Protein AF-A0A9X9F8B3-F1 (afdb_monomer)

Organism: Bacillus cereus (NCBI:txid1396)

Structure (mmCIF, N/CA/C/O backbone):
data_AF-A0A9X9F8B3-F1
#
_entry.id   AF-A0A9X9F8B3-F1
#
loop_
_atom_site.group_PDB
_atom_site.id
_atom_site.type_symbol
_atom_site.label_atom_id
_atom_site.label_alt_id
_atom_site.label_comp_id
_atom_site.label_asym_id
_atom_site.label_entity_id
_atom_site.label_seq_id
_atom_site.pdbx_PDB_ins_code
_atom_site.Cartn_x
_atom_site.Cartn_y
_atom_site.Cartn_z
_atom_site.occupancy
_atom_site.B_iso_or_equiv
_atom_site.auth_seq_id
_atom_site.auth_comp_id
_atom_site.auth_asym_id
_atom_site.auth_atom_id
_atom_site.pdbx_PDB_model_num
ATOM 1 N N . MET A 1 1 ? -15.032 11.401 26.181 1.00 71.31 1 MET A N 1
ATOM 2 C CA . MET A 1 1 ? -13.925 10.505 25.785 1.00 71.31 1 MET A CA 1
ATOM 3 C C . MET A 1 1 ? -12.993 11.246 24.838 1.00 71.31 1 MET A C 1
ATOM 5 O O . MET A 1 1 ? -13.482 11.834 23.881 1.00 71.31 1 MET A O 1
ATOM 9 N N . ASN A 1 2 ? -11.683 11.250 25.102 1.00 87.31 2 ASN A N 1
ATOM 10 C CA . ASN A 1 2 ? -10.691 11.854 24.208 1.00 87.31 2 ASN A CA 1
ATOM 11 C C . ASN A 1 2 ? -10.163 10.792 23.227 1.00 87.31 2 ASN A C 1
ATOM 13 O O . ASN A 1 2 ? -9.296 9.991 23.576 1.00 87.31 2 ASN A O 1
ATOM 17 N N . SER A 1 3 ? -10.689 10.784 22.001 1.00 91.00 3 SER A N 1
ATOM 18 C CA . SER A 1 3 ? -10.359 9.788 20.971 1.00 91.00 3 SER A CA 1
ATOM 19 C C . SER A 1 3 ? -8.891 9.833 20.529 1.00 91.00 3 SER A C 1
ATOM 21 O O . SER A 1 3 ? -8.311 8.803 20.188 1.00 91.00 3 SER A O 1
ATOM 23 N N . THR A 1 4 ? -8.234 10.994 20.618 1.00 91.44 4 THR A N 1
ATOM 24 C CA . THR A 1 4 ? -6.799 11.111 20.310 1.00 91.44 4 THR A CA 1
ATOM 25 C C . THR A 1 4 ? -5.911 10.486 21.386 1.00 91.44 4 THR A C 1
ATOM 27 O O . THR A 1 4 ? -4.893 9.873 21.057 1.00 91.44 4 THR A O 1
ATOM 30 N N . ALA A 1 5 ? -6.307 10.599 22.659 1.00 93.56 5 ALA A N 1
ATOM 31 C CA . ALA A 1 5 ? -5.622 9.943 23.768 1.00 93.56 5 ALA A CA 1
ATOM 32 C C . ALA A 1 5 ? -5.765 8.417 23.671 1.00 93.56 5 ALA A C 1
ATOM 34 O O . ALA A 1 5 ? -4.761 7.714 23.782 1.00 93.56 5 ALA A O 1
ATOM 35 N N . LEU A 1 6 ? -6.973 7.932 23.349 1.00 94.12 6 LEU A N 1
ATOM 36 C CA . LEU A 1 6 ? -7.243 6.512 23.110 1.00 94.12 6 LEU A CA 1
ATOM 37 C C . LEU A 1 6 ? -6.363 5.948 21.984 1.00 94.12 6 LEU A C 1
ATOM 39 O O . LEU A 1 6 ? -5.692 4.938 22.182 1.00 94.12 6 LEU A O 1
ATOM 43 N N . TRP A 1 7 ? -6.284 6.631 20.832 1.00 95.19 7 TRP A N 1
ATOM 44 C CA . TRP A 1 7 ? -5.382 6.229 19.741 1.00 95.19 7 TRP A CA 1
ATOM 45 C C . TRP A 1 7 ? -3.929 6.134 20.212 1.00 95.19 7 TRP A C 1
ATOM 47 O O . TRP A 1 7 ? -3.253 5.142 19.956 1.00 95.19 7 TRP A O 1
ATOM 57 N N . LYS A 1 8 ? -3.434 7.155 20.923 1.00 95.12 8 LYS A N 1
ATOM 58 C CA . LYS A 1 8 ? -2.045 7.193 21.403 1.00 95.12 8 LYS A CA 1
ATOM 59 C C . LYS A 1 8 ? -1.743 6.040 22.360 1.00 95.12 8 LYS A C 1
ATOM 61 O O . LYS A 1 8 ? -0.645 5.488 22.332 1.00 95.12 8 LYS A O 1
ATOM 66 N N . GLU A 1 9 ? -2.686 5.684 23.222 1.00 95.75 9 GLU A N 1
ATOM 67 C CA . GLU A 1 9 ? -2.569 4.524 24.099 1.00 95.75 9 GLU A CA 1
ATOM 68 C C . GLU A 1 9 ? -2.515 3.218 23.297 1.00 95.75 9 GLU A C 1
ATOM 70 O O . GLU A 1 9 ? -1.517 2.500 23.389 1.00 95.75 9 GLU A O 1
ATOM 75 N N . ARG A 1 10 ? -3.514 2.959 22.442 1.00 94.56 10 ARG A N 1
ATOM 76 C CA . ARG A 1 10 ? -3.589 1.761 21.586 1.00 94.56 10 ARG A CA 1
ATOM 77 C C . ARG A 1 10 ? -2.344 1.596 20.718 1.00 94.56 10 ARG A C 1
ATOM 79 O O . ARG A 1 10 ? -1.760 0.517 20.676 1.00 94.56 10 ARG A O 1
ATOM 86 N N . PHE A 1 11 ? -1.885 2.682 20.107 1.00 95.81 11 PHE A N 1
ATOM 87 C CA . PHE A 1 11 ? -0.689 2.696 19.277 1.00 95.81 11 PHE A CA 1
ATOM 88 C C . PHE A 1 11 ? 0.577 2.327 20.062 1.00 95.81 11 PHE A C 1
ATOM 90 O O . PHE A 1 11 ? 1.391 1.542 19.581 1.00 95.81 11 PHE A O 1
ATOM 97 N N . ARG A 1 12 ? 0.740 2.821 21.299 1.00 96.25 12 ARG A N 1
ATOM 98 C CA . ARG A 1 12 ? 1.874 2.433 22.160 1.00 96.25 12 ARG A CA 1
ATOM 99 C C . ARG A 1 12 ? 1.849 0.948 22.512 1.00 96.25 12 ARG A C 1
ATOM 101 O O . ARG A 1 12 ? 2.902 0.316 22.494 1.00 96.25 12 ARG A O 1
ATOM 108 N N . HIS A 1 13 ? 0.674 0.398 22.814 1.00 95.00 13 HIS A N 1
ATOM 109 C CA . HIS A 1 13 ? 0.529 -1.038 23.060 1.00 95.00 13 HIS A CA 1
ATOM 110 C C . HIS A 1 13 ? 0.881 -1.856 21.819 1.00 95.00 13 HIS A C 1
ATOM 112 O O . HIS A 1 13 ? 1.703 -2.763 21.912 1.00 95.00 13 HIS A O 1
ATOM 118 N N . PHE A 1 14 ? 0.353 -1.469 20.657 1.00 94.75 14 PHE A N 1
ATOM 119 C CA . PHE A 1 14 ? 0.667 -2.110 19.385 1.00 94.75 14 PHE A CA 1
ATOM 120 C C . PHE A 1 14 ? 2.174 -2.098 19.089 1.00 94.75 14 PHE A C 1
ATOM 122 O O . PHE A 1 14 ? 2.758 -3.141 18.812 1.00 94.75 14 PHE A O 1
ATOM 129 N N . LEU A 1 15 ? 2.843 -0.948 19.228 1.00 94.62 15 LEU A N 1
ATOM 130 C CA . LEU A 1 15 ? 4.292 -0.857 19.031 1.00 94.62 15 LEU A CA 1
ATOM 131 C C . LEU A 1 15 ? 5.080 -1.718 20.023 1.00 94.62 15 LEU A C 1
ATOM 133 O O . LEU A 1 15 ? 6.107 -2.287 19.654 1.00 94.62 15 LEU A O 1
ATOM 137 N N . LYS A 1 16 ? 4.624 -1.819 21.278 1.00 95.44 16 LYS A N 1
ATOM 138 C CA . LYS A 1 16 ? 5.247 -2.696 22.276 1.00 95.44 16 LYS A CA 1
ATOM 139 C C . LYS A 1 16 ? 5.123 -4.161 21.861 1.00 95.44 16 LYS A C 1
ATOM 141 O O . LYS A 1 16 ? 6.122 -4.869 21.929 1.00 95.44 16 LYS A O 1
ATOM 146 N N . GLU A 1 17 ? 3.949 -4.598 21.412 1.00 92.81 17 GLU A N 1
ATOM 147 C CA . GLU A 1 17 ? 3.735 -5.961 20.912 1.00 92.81 17 GLU A CA 1
ATOM 148 C C . GLU A 1 17 ? 4.602 -6.248 19.688 1.00 92.81 17 GLU A C 1
ATOM 150 O O . GLU A 1 17 ? 5.398 -7.182 19.729 1.00 92.81 17 GLU A O 1
ATOM 155 N N . VAL A 1 18 ? 4.544 -5.406 18.650 1.00 92.62 18 VAL A N 1
ATOM 156 C CA . VAL A 1 18 ? 5.382 -5.558 17.450 1.00 92.62 18 VAL A CA 1
ATOM 157 C C . VAL A 1 18 ? 6.856 -5.621 17.829 1.00 92.62 18 VAL A C 1
ATOM 159 O O . VAL A 1 18 ? 7.561 -6.512 17.377 1.00 92.62 18 VAL A O 1
ATOM 162 N N . ARG A 1 19 ? 7.341 -4.738 18.708 1.00 92.81 19 ARG A N 1
ATOM 163 C CA . ARG A 1 19 ? 8.740 -4.766 19.154 1.00 92.81 19 ARG A CA 1
ATOM 164 C C . ARG A 1 19 ? 9.095 -6.063 19.878 1.00 92.81 19 ARG A C 1
ATOM 166 O O . ARG A 1 19 ? 10.195 -6.568 19.677 1.00 92.81 19 ARG A O 1
ATOM 173 N N . THR A 1 20 ? 8.221 -6.561 20.747 1.00 91.62 20 THR A N 1
ATOM 174 C CA . THR A 1 20 ? 8.441 -7.819 21.469 1.00 91.62 20 THR A CA 1
ATOM 175 C C . THR A 1 20 ? 8.499 -8.989 20.493 1.00 91.62 20 THR A C 1
ATOM 177 O O . THR A 1 20 ? 9.483 -9.718 20.501 1.00 91.62 20 THR A O 1
ATOM 180 N N . TYR A 1 21 ? 7.513 -9.117 19.604 1.00 90.25 21 TYR A N 1
ATOM 181 C CA . TYR A 1 21 ? 7.439 -10.220 18.646 1.00 90.25 21 TYR A CA 1
ATOM 182 C C . TYR A 1 21 ? 8.539 -10.164 17.580 1.00 90.25 21 TYR A C 1
ATOM 184 O O . TYR A 1 21 ? 9.150 -11.185 17.272 1.00 90.25 21 TYR A O 1
ATOM 192 N N . SER A 1 22 ? 8.895 -8.972 17.094 1.00 88.25 22 SER A N 1
ATOM 193 C CA . SER A 1 22 ? 10.000 -8.797 16.147 1.00 88.25 22 SER A CA 1
ATOM 194 C C . SER A 1 22 ? 11.349 -9.254 16.703 1.00 88.25 22 SER A C 1
ATOM 196 O O . SER A 1 22 ? 12.209 -9.630 15.919 1.00 88.25 22 SER A O 1
ATOM 198 N N . LYS A 1 23 ? 11.572 -9.260 18.026 1.00 88.00 23 LYS A N 1
ATOM 199 C CA . LYS A 1 23 ? 12.822 -9.798 18.598 1.00 88.00 23 LYS A CA 1
ATOM 200 C C . LYS A 1 23 ? 12.962 -11.307 18.400 1.00 88.00 23 LYS A C 1
ATOM 202 O O . LYS A 1 23 ? 14.085 -11.768 18.236 1.00 88.00 23 LYS A O 1
ATOM 207 N N . TYR A 1 24 ? 11.853 -12.045 18.415 1.00 86.25 24 TYR A N 1
ATOM 208 C CA . TYR A 1 24 ? 11.859 -13.486 18.157 1.00 86.25 24 TYR A CA 1
ATOM 209 C C . TYR A 1 24 ? 12.117 -13.762 16.671 1.00 86.25 24 TYR A C 1
ATOM 211 O O . TYR A 1 24 ? 12.988 -14.554 16.330 1.00 86.25 24 TYR A O 1
ATOM 219 N N . VAL A 1 25 ? 11.459 -12.997 15.789 1.00 86.12 25 VAL A N 1
ATOM 220 C CA . VAL A 1 25 ? 11.647 -13.077 14.328 1.00 86.12 25 VAL A CA 1
ATOM 221 C C . VAL A 1 25 ? 13.054 -12.660 13.889 1.00 86.12 25 VAL A C 1
ATOM 223 O O . VAL A 1 25 ? 13.629 -13.255 12.990 1.00 86.12 25 VAL A O 1
ATOM 226 N N . PHE A 1 26 ? 13.633 -11.623 14.492 1.00 86.12 26 PHE A N 1
ATOM 227 C CA . PHE A 1 26 ? 14.987 -11.154 14.188 1.00 86.12 26 PHE A CA 1
ATOM 228 C C . PHE A 1 26 ? 15.974 -11.622 15.261 1.00 86.12 26 PHE A C 1
ATOM 230 O O . PHE A 1 26 ? 16.658 -10.806 15.888 1.00 86.12 26 PHE A O 1
ATOM 237 N N . ASN A 1 27 ? 16.050 -12.937 15.472 1.00 86.06 27 ASN A N 1
ATOM 238 C CA . ASN A 1 27 ? 17.102 -13.544 16.287 1.00 86.06 27 ASN A CA 1
ATOM 239 C C . ASN A 1 27 ? 18.485 -13.418 15.604 1.00 86.06 27 ASN A C 1
ATOM 241 O O . ASN A 1 27 ? 18.587 -13.031 14.436 1.00 86.06 27 ASN A O 1
ATOM 245 N N . ASP A 1 28 ? 19.570 -13.695 16.334 1.00 82.56 28 ASP A N 1
ATOM 246 C CA . ASP A 1 28 ? 20.928 -13.460 15.821 1.00 82.56 28 ASP A CA 1
ATOM 247 C C . ASP A 1 28 ? 21.266 -14.312 14.590 1.00 82.56 28 ASP A C 1
ATOM 249 O O . ASP A 1 28 ? 21.897 -13.808 13.664 1.00 82.56 28 ASP A O 1
ATOM 253 N N . HIS A 1 29 ? 20.770 -15.548 14.501 1.00 85.25 29 HIS A N 1
ATOM 254 C CA . HIS A 1 29 ? 20.998 -16.417 13.342 1.00 85.25 29 HIS A CA 1
ATOM 255 C C . HIS A 1 29 ? 20.270 -15.926 12.082 1.00 85.25 29 HIS A C 1
ATOM 257 O O . HIS A 1 29 ? 20.851 -15.898 10.995 1.00 85.25 29 HIS A O 1
ATOM 263 N N . LEU A 1 30 ? 19.020 -15.475 12.214 1.00 88.94 30 LEU A N 1
ATOM 264 C CA . LEU A 1 30 ? 18.213 -14.998 11.087 1.00 88.94 30 LEU A CA 1
ATOM 265 C C . LEU A 1 30 ? 18.762 -13.717 10.469 1.00 88.94 30 LEU A C 1
ATOM 267 O O . LEU A 1 30 ? 18.699 -13.554 9.251 1.00 88.94 30 LEU A O 1
ATOM 271 N N . LYS A 1 31 ? 19.360 -12.830 11.273 1.00 89.44 31 LYS A N 1
ATOM 272 C CA . LYS A 1 31 ? 20.034 -11.629 10.753 1.00 89.44 31 LYS A CA 1
ATOM 273 C C . LYS A 1 31 ? 21.135 -12.000 9.760 1.00 89.44 31 LYS A C 1
ATOM 275 O O . LYS A 1 31 ? 21.190 -11.418 8.680 1.00 89.44 31 LYS A O 1
ATOM 280 N N . PHE A 1 32 ? 21.971 -12.987 10.093 1.00 91.00 32 PHE A N 1
ATOM 281 C CA . PHE A 1 32 ? 23.017 -13.462 9.184 1.00 91.00 32 PHE A CA 1
ATOM 282 C C . PHE A 1 32 ? 22.425 -14.091 7.922 1.00 91.00 32 PHE A C 1
ATOM 284 O O . PHE A 1 32 ? 22.882 -13.782 6.822 1.00 91.00 32 PHE A O 1
ATOM 291 N N . ILE A 1 33 ? 21.368 -14.898 8.057 1.00 92.19 33 ILE A N 1
ATOM 292 C CA . ILE A 1 33 ? 20.667 -15.493 6.910 1.00 92.19 33 ILE A CA 1
ATOM 293 C C . ILE A 1 33 ? 20.159 -14.400 5.957 1.00 92.19 33 ILE A C 1
ATOM 295 O O . ILE A 1 33 ? 20.383 -14.499 4.752 1.00 92.19 33 ILE A O 1
ATOM 299 N N . PHE A 1 34 ? 19.547 -13.325 6.467 1.00 91.75 34 PHE A N 1
ATOM 300 C CA . PHE A 1 34 ? 19.088 -12.217 5.623 1.00 91.75 34 PHE A CA 1
ATOM 301 C C . PHE A 1 34 ? 20.223 -11.527 4.869 1.00 91.75 34 PHE A C 1
ATOM 303 O O . PHE A 1 34 ? 20.044 -11.209 3.697 1.00 91.75 34 PHE A O 1
ATOM 310 N N . VAL A 1 35 ? 21.389 -11.327 5.490 1.00 94.44 35 VAL A N 1
ATOM 311 C CA . VAL A 1 35 ? 22.549 -10.731 4.804 1.00 94.44 35 VAL A CA 1
ATOM 312 C C . VAL A 1 35 ? 22.982 -11.596 3.620 1.00 94.44 35 VAL A C 1
ATOM 314 O O . VAL A 1 35 ? 23.179 -11.069 2.525 1.00 94.44 35 VAL A O 1
ATOM 317 N N . PHE A 1 36 ? 23.063 -12.918 3.798 1.00 95.56 36 PHE A N 1
ATOM 318 C CA . PHE A 1 36 ? 23.410 -13.828 2.704 1.00 95.56 36 PHE A CA 1
ATOM 319 C C . PHE A 1 36 ? 22.333 -13.876 1.618 1.00 95.56 36 PHE A C 1
ATOM 321 O O . PHE A 1 36 ? 22.675 -13.800 0.441 1.00 95.56 36 PHE A O 1
ATOM 328 N N . ILE A 1 37 ? 21.047 -13.948 1.981 1.00 95.19 37 ILE A N 1
ATOM 329 C CA . ILE A 1 37 ? 19.941 -13.968 1.010 1.00 95.19 37 ILE A CA 1
ATOM 330 C C . ILE A 1 37 ? 19.899 -12.668 0.207 1.00 95.19 37 ILE A C 1
ATOM 332 O O . ILE A 1 37 ? 19.775 -12.713 -1.013 1.00 95.19 37 ILE A O 1
ATOM 336 N N . ILE A 1 38 ? 20.019 -11.512 0.864 1.00 95.19 38 ILE A N 1
ATOM 337 C CA . ILE A 1 38 ? 20.010 -10.212 0.186 1.00 95.19 38 ILE A CA 1
ATOM 338 C C . ILE A 1 38 ? 21.255 -10.070 -0.690 1.00 95.19 38 ILE A C 1
ATOM 340 O O . ILE A 1 38 ? 21.131 -9.658 -1.838 1.00 95.19 38 ILE A O 1
ATOM 344 N N . GLY A 1 39 ? 22.437 -10.439 -0.190 1.00 96.88 39 GLY A N 1
ATOM 345 C CA . GLY A 1 39 ? 23.688 -10.349 -0.944 1.00 96.88 39 GLY A CA 1
ATOM 346 C C . GLY A 1 39 ? 23.706 -11.263 -2.170 1.00 96.88 39 GLY A C 1
ATOM 347 O O . GLY A 1 39 ? 23.910 -10.794 -3.289 1.00 96.88 39 GLY A O 1
ATOM 348 N N . ALA A 1 40 ? 23.433 -12.556 -1.980 1.00 97.06 40 ALA A N 1
ATOM 349 C CA . ALA A 1 40 ? 23.354 -13.521 -3.074 1.00 97.06 40 ALA A CA 1
ATOM 350 C C . ALA A 1 40 ? 22.209 -13.176 -4.036 1.00 97.06 40 ALA A C 1
ATOM 352 O O . ALA A 1 40 ? 22.401 -13.188 -5.249 1.00 97.06 40 ALA A O 1
ATOM 353 N N . GLY A 1 41 ? 21.041 -12.807 -3.505 1.00 96.88 41 GLY A N 1
ATOM 354 C CA . GLY A 1 41 ? 19.890 -12.376 -4.290 1.00 96.88 41 GLY A CA 1
ATOM 355 C C . GLY A 1 41 ? 20.205 -11.159 -5.153 1.00 96.88 41 GLY A C 1
ATOM 356 O O . GLY A 1 41 ? 19.914 -11.182 -6.342 1.00 96.88 41 GLY A O 1
ATOM 357 N N . ALA A 1 42 ? 20.864 -10.137 -4.602 1.00 96.06 42 ALA A N 1
ATOM 358 C CA . ALA A 1 42 ? 21.296 -8.963 -5.356 1.00 96.06 42 ALA A CA 1
ATOM 359 C C . ALA A 1 42 ? 22.318 -9.321 -6.446 1.00 96.06 42 ALA A C 1
ATOM 361 O O . ALA A 1 42 ? 22.182 -8.851 -7.575 1.00 96.06 42 ALA A O 1
ATOM 362 N N . TYR A 1 43 ? 23.294 -10.184 -6.140 1.00 97.19 43 TYR A N 1
ATOM 363 C CA . TYR A 1 43 ? 24.286 -10.649 -7.113 1.00 97.19 43 TYR A CA 1
ATOM 364 C C . TYR A 1 43 ? 23.630 -11.389 -8.288 1.00 97.19 43 TYR A C 1
ATOM 366 O O . TYR A 1 43 ? 23.825 -11.011 -9.443 1.00 97.19 43 TYR A O 1
ATOM 374 N N . TYR A 1 44 ? 22.800 -12.400 -8.012 1.00 97.19 44 TYR A N 1
ATOM 375 C CA . TYR A 1 44 ? 22.114 -13.161 -9.060 1.00 97.19 44 TYR A CA 1
ATOM 376 C C . TYR A 1 44 ? 21.069 -12.329 -9.804 1.00 97.19 44 TYR A C 1
ATOM 378 O O . TYR A 1 44 ? 20.917 -12.486 -11.014 1.00 97.19 44 TYR A O 1
ATOM 386 N N . TYR A 1 45 ? 20.386 -11.410 -9.119 1.00 96.56 45 TYR A N 1
ATOM 387 C CA . TYR A 1 45 ? 19.478 -10.464 -9.759 1.00 96.56 45 TYR A CA 1
ATOM 388 C C . TYR A 1 45 ? 20.226 -9.581 -10.759 1.00 96.56 45 TYR A C 1
ATOM 390 O O . TYR A 1 45 ? 19.788 -9.453 -11.897 1.00 96.56 45 TYR A O 1
ATOM 398 N N . GLN A 1 46 ? 21.391 -9.042 -10.390 1.00 95.56 46 GLN A N 1
ATOM 399 C CA . GLN A 1 46 ? 22.209 -8.245 -11.302 1.00 95.56 46 GLN A CA 1
ATOM 400 C C . GLN A 1 46 ? 22.692 -9.057 -12.513 1.00 95.56 46 GLN A C 1
ATOM 402 O O . GLN A 1 46 ? 22.645 -8.546 -13.629 1.00 95.56 46 GLN A O 1
ATOM 407 N N . GLN A 1 47 ? 23.116 -10.310 -12.317 1.00 96.19 47 GLN A N 1
ATOM 408 C CA . GLN A 1 47 ? 23.489 -11.209 -13.418 1.00 96.19 47 GLN A CA 1
ATOM 409 C C . GLN A 1 47 ? 22.305 -11.455 -14.364 1.00 96.19 47 GLN A C 1
ATOM 411 O O . GLN A 1 47 ? 22.448 -11.355 -15.578 1.00 96.19 47 GLN A O 1
ATOM 416 N N . TRP A 1 48 ? 21.112 -11.699 -13.818 1.00 96.12 48 TRP A N 1
ATOM 417 C CA . TRP A 1 48 ? 19.896 -11.875 -14.612 1.00 96.12 48 TRP A CA 1
ATOM 418 C C . TRP A 1 48 ? 19.502 -10.610 -15.386 1.00 96.12 48 TRP A C 1
ATOM 420 O O . TRP A 1 48 ? 19.108 -10.695 -16.545 1.00 96.12 48 TRP A O 1
ATOM 430 N N . LEU A 1 49 ? 19.669 -9.420 -14.803 1.00 94.88 49 LEU A N 1
ATOM 431 C CA . LEU A 1 49 ? 19.406 -8.162 -15.511 1.00 94.88 49 LEU A CA 1
ATOM 432 C C . LEU A 1 49 ? 20.302 -7.979 -16.747 1.00 94.88 49 LEU A C 1
ATOM 434 O O . LEU A 1 49 ? 19.879 -7.351 -17.717 1.00 94.88 49 LEU A O 1
ATOM 438 N N . GLN A 1 50 ? 21.518 -8.532 -16.736 1.00 92.19 50 GLN A N 1
ATOM 439 C CA . GLN A 1 50 ? 22.442 -8.475 -17.874 1.00 92.19 50 GLN A CA 1
ATOM 440 C C . GLN A 1 50 ? 22.058 -9.435 -19.007 1.00 92.19 50 GLN A C 1
ATOM 442 O O . GLN A 1 50 ? 22.460 -9.211 -20.146 1.00 92.19 50 GLN A O 1
ATOM 447 N N . THR A 1 51 ? 21.272 -10.476 -18.723 1.00 93.88 51 THR A N 1
ATOM 448 C CA . THR A 1 51 ? 20.800 -11.439 -19.730 1.00 93.88 51 THR A CA 1
ATOM 449 C C . THR A 1 51 ? 19.449 -11.053 -20.340 1.00 93.88 51 THR A C 1
ATOM 451 O O . THR A 1 51 ? 18.929 -11.781 -21.187 1.00 93.88 51 THR A O 1
ATOM 454 N N . LEU A 1 52 ? 18.876 -9.907 -19.946 1.00 92.81 52 LEU A N 1
ATOM 455 C CA . LEU A 1 52 ? 17.598 -9.430 -20.467 1.00 92.81 52 LEU A CA 1
ATOM 456 C C . LEU A 1 52 ? 17.691 -9.033 -21.940 1.00 92.81 52 LEU A C 1
ATOM 458 O O . LEU A 1 52 ? 18.542 -8.245 -22.354 1.00 92.81 52 LEU A O 1
ATOM 462 N N . THR A 1 53 ? 16.738 -9.526 -22.724 1.00 92.25 53 THR A N 1
ATOM 463 C CA . THR A 1 53 ? 16.509 -9.059 -24.089 1.00 92.25 53 THR A CA 1
ATOM 464 C C . THR A 1 53 ? 15.655 -7.793 -24.084 1.00 92.25 53 THR A C 1
ATOM 466 O O . THR A 1 53 ? 14.855 -7.547 -23.177 1.00 92.25 53 THR A O 1
ATOM 469 N N . THR A 1 54 ? 15.742 -7.006 -25.156 1.00 86.12 54 THR A N 1
ATOM 470 C CA . THR A 1 54 ? 14.896 -5.815 -25.352 1.00 86.12 54 THR A CA 1
ATOM 471 C C . THR A 1 54 ? 13.399 -6.135 -25.406 1.00 86.12 54 THR A C 1
ATOM 473 O O . THR A 1 54 ? 12.583 -5.258 -25.151 1.00 86.12 54 THR A O 1
ATOM 476 N N . SER A 1 55 ? 13.031 -7.385 -25.702 1.00 90.69 55 SER A N 1
ATOM 477 C CA . SER A 1 55 ? 11.648 -7.873 -25.739 1.00 90.69 55 SER A CA 1
ATOM 478 C C . SER A 1 55 ? 11.067 -8.243 -24.371 1.00 90.69 55 SER A C 1
ATOM 480 O O . SER A 1 55 ? 9.889 -8.593 -24.290 1.00 90.69 55 SER A O 1
ATOM 482 N N . PHE A 1 56 ? 11.861 -8.213 -23.294 1.00 94.50 56 PHE A N 1
ATOM 483 C CA . PHE A 1 56 ? 11.370 -8.602 -21.976 1.00 94.50 56 PHE A CA 1
ATOM 484 C C . PHE A 1 56 ? 10.263 -7.643 -21.483 1.00 94.50 56 PHE A C 1
ATOM 486 O O . PHE A 1 56 ? 10.466 -6.424 -21.486 1.00 94.50 56 PHE A O 1
ATOM 493 N N . PRO A 1 57 ? 9.107 -8.160 -21.016 1.00 95.12 57 PRO A N 1
ATOM 494 C CA . PRO A 1 57 ? 7.909 -7.364 -20.754 1.00 95.12 57 PRO A CA 1
ATOM 495 C C . PRO A 1 57 ? 7.952 -6.659 -19.385 1.00 95.12 57 PRO A C 1
ATOM 497 O O . PRO A 1 57 ? 7.131 -6.916 -18.501 1.00 95.12 57 PRO A O 1
ATOM 500 N N . THR A 1 58 ? 8.901 -5.739 -19.197 1.00 95.19 58 THR A N 1
ATOM 501 C CA . THR A 1 58 ? 9.112 -5.016 -17.929 1.00 95.19 58 THR A CA 1
ATOM 502 C C . THR A 1 58 ? 7.860 -4.300 -17.438 1.00 95.19 58 THR A C 1
ATOM 504 O O . THR A 1 58 ? 7.533 -4.403 -16.256 1.00 95.19 58 THR A O 1
ATOM 507 N N . ALA A 1 59 ? 7.132 -3.615 -18.325 1.00 95.50 59 ALA A N 1
ATOM 508 C CA . ALA A 1 59 ? 5.912 -2.905 -17.950 1.00 95.50 59 ALA A CA 1
ATOM 509 C C . ALA A 1 59 ? 4.846 -3.850 -17.382 1.00 95.50 59 ALA A C 1
ATOM 511 O O . ALA A 1 59 ? 4.191 -3.509 -16.401 1.00 95.50 59 ALA A O 1
ATOM 512 N N . LEU A 1 60 ? 4.715 -5.062 -17.932 1.00 97.12 60 LEU A N 1
ATOM 513 C CA . LEU A 1 60 ? 3.764 -6.065 -17.451 1.00 97.12 60 LEU A CA 1
ATOM 514 C C . LEU A 1 60 ? 4.190 -6.650 -16.099 1.00 97.12 60 LEU A C 1
ATOM 516 O O . LEU A 1 60 ? 3.365 -6.773 -15.196 1.00 97.12 60 LEU A O 1
ATOM 520 N N . VAL A 1 61 ? 5.480 -6.951 -15.924 1.00 97.31 61 VAL A N 1
ATOM 521 C CA . VAL A 1 61 ? 6.015 -7.424 -14.636 1.00 97.31 61 VAL A CA 1
ATOM 522 C C . VAL A 1 61 ? 5.798 -6.374 -13.547 1.00 97.31 61 VAL A C 1
ATOM 524 O O . VAL A 1 61 ? 5.279 -6.689 -12.475 1.00 97.31 61 VAL A O 1
ATOM 527 N N . MET A 1 62 ? 6.130 -5.112 -13.829 1.00 97.88 62 MET A N 1
ATOM 528 C CA . MET A 1 62 ? 5.888 -4.012 -12.896 1.00 97.88 62 MET A CA 1
ATOM 529 C C . MET A 1 62 ? 4.395 -3.809 -12.635 1.00 97.88 62 MET A C 1
ATOM 531 O O . MET A 1 62 ? 4.018 -3.616 -11.482 1.00 97.88 62 MET A O 1
ATOM 535 N N . ALA A 1 63 ? 3.544 -3.903 -13.660 1.00 98.12 63 ALA A N 1
ATOM 536 C CA . ALA A 1 63 ? 2.095 -3.784 -13.522 1.00 98.12 63 ALA A CA 1
ATOM 537 C C . ALA A 1 63 ? 1.510 -4.818 -12.564 1.00 98.12 63 ALA A C 1
ATOM 539 O O . ALA A 1 63 ? 0.705 -4.466 -11.704 1.00 98.12 63 ALA A O 1
ATOM 540 N N . VAL A 1 64 ? 1.954 -6.072 -12.652 1.00 98.19 64 VAL A N 1
ATOM 541 C CA . VAL A 1 64 ? 1.519 -7.127 -11.734 1.00 98.19 64 VAL A CA 1
ATOM 542 C C . VAL A 1 64 ? 2.060 -6.876 -10.326 1.00 98.19 64 VAL A C 1
ATOM 544 O O . VAL A 1 64 ? 1.283 -6.826 -9.375 1.00 98.19 64 VAL A O 1
ATOM 547 N N . LEU A 1 65 ? 3.373 -6.676 -10.170 1.00 98.12 65 LEU A N 1
ATOM 548 C CA . LEU A 1 65 ? 4.001 -6.571 -8.848 1.00 98.12 65 LEU A CA 1
ATOM 549 C C . LEU A 1 65 ? 3.577 -5.305 -8.093 1.00 98.12 65 LEU A C 1
ATOM 551 O O . LEU A 1 65 ? 3.117 -5.388 -6.953 1.00 98.12 65 LEU A O 1
ATOM 555 N N . ILE A 1 66 ? 3.675 -4.135 -8.726 1.00 98.31 66 ILE A N 1
ATOM 556 C CA . ILE A 1 66 ? 3.222 -2.876 -8.124 1.00 98.31 66 ILE A CA 1
ATOM 557 C C . ILE A 1 66 ? 1.697 -2.861 -8.021 1.00 98.31 66 ILE A C 1
ATOM 559 O O . ILE A 1 66 ? 1.178 -2.420 -7.000 1.00 98.31 66 ILE A O 1
ATOM 563 N N . GLY A 1 67 ? 0.964 -3.394 -9.004 1.00 98.12 67 GLY A N 1
ATOM 564 C CA . GLY A 1 67 ? -0.495 -3.509 -8.934 1.00 98.12 67 GLY A CA 1
ATOM 565 C C . GLY A 1 67 ? -0.963 -4.294 -7.706 1.00 98.12 67 GLY A C 1
ATOM 566 O O . GLY A 1 67 ? -1.878 -3.848 -7.007 1.00 98.12 67 GLY A O 1
ATOM 567 N N . LEU A 1 68 ? -0.296 -5.405 -7.372 1.00 98.00 68 LEU A N 1
ATOM 568 C CA . LEU A 1 68 ? -0.566 -6.174 -6.152 1.00 98.00 68 LEU A CA 1
ATOM 569 C C . LEU A 1 68 ? -0.292 -5.337 -4.899 1.00 98.00 68 LEU A C 1
ATOM 571 O O . LEU A 1 68 ? -1.147 -5.260 -4.018 1.00 98.00 68 LEU A O 1
ATOM 575 N N . VAL A 1 69 ? 0.859 -4.661 -4.832 1.00 97.81 69 VAL A N 1
ATOM 576 C CA . VAL A 1 69 ? 1.233 -3.810 -3.687 1.00 97.81 69 VAL A CA 1
ATOM 577 C C . VAL A 1 69 ? 0.262 -2.642 -3.499 1.00 97.81 69 VAL A C 1
ATOM 579 O O . VAL A 1 69 ? -0.122 -2.327 -2.370 1.00 97.81 69 VAL A O 1
ATOM 582 N N . LEU A 1 70 ? -0.180 -2.003 -4.584 1.00 98.06 70 LEU A N 1
ATOM 583 C CA . LEU A 1 70 ? -1.142 -0.902 -4.541 1.00 98.06 70 LEU A CA 1
ATOM 584 C C . LEU A 1 70 ? -2.507 -1.371 -4.028 1.00 98.06 70 LEU A C 1
ATOM 586 O O . LEU A 1 70 ? -3.093 -0.721 -3.157 1.00 98.06 70 LEU A O 1
ATOM 590 N N . THR A 1 71 ? -2.960 -2.533 -4.498 1.00 97.19 71 THR A N 1
ATOM 591 C CA . THR A 1 71 ? -4.270 -3.108 -4.155 1.00 97.19 71 THR A CA 1
ATOM 592 C C . THR A 1 71 ? -4.307 -3.688 -2.743 1.00 97.19 71 THR A C 1
ATOM 594 O O . THR A 1 71 ? -5.325 -3.586 -2.058 1.00 97.19 71 THR A O 1
ATOM 597 N N . ALA A 1 72 ? -3.206 -4.284 -2.287 1.00 93.06 72 ALA A N 1
ATOM 598 C CA . ALA A 1 72 ? -3.134 -4.961 -1.001 1.00 93.06 72 ALA A CA 1
ATOM 599 C C . ALA A 1 72 ? -3.288 -4.007 0.196 1.00 93.06 72 ALA A C 1
ATOM 601 O O . ALA A 1 72 ? -2.855 -2.855 0.177 1.00 93.06 72 ALA A O 1
ATOM 602 N N . GLY A 1 73 ? -3.841 -4.536 1.285 1.00 85.00 73 GLY A N 1
ATOM 603 C CA . GLY A 1 73 ? -3.938 -3.851 2.571 1.00 85.00 73 GLY A CA 1
ATOM 604 C C . GLY A 1 73 ? -5.332 -3.313 2.896 1.00 85.00 73 GLY A C 1
ATOM 605 O O . GLY A 1 73 ? -6.139 -2.990 2.025 1.00 85.00 73 GLY A O 1
ATOM 606 N N . SER A 1 74 ? -5.590 -3.215 4.195 1.00 90.00 74 SER A N 1
ATOM 607 C CA . SER A 1 74 ? -6.761 -2.584 4.800 1.00 90.00 74 SER A CA 1
ATOM 608 C C . SER A 1 74 ? -6.298 -1.639 5.909 1.00 90.00 74 SER A C 1
ATOM 610 O O . SER A 1 74 ? -5.173 -1.753 6.407 1.00 90.00 74 SER A O 1
ATOM 612 N N . ILE A 1 75 ? -7.143 -0.682 6.289 1.00 93.50 75 ILE A N 1
ATOM 613 C CA . ILE A 1 75 ? -6.787 0.322 7.299 1.00 93.50 75 ILE A CA 1
ATOM 614 C C . ILE A 1 75 ? -6.584 -0.352 8.647 1.00 93.50 75 ILE A C 1
ATOM 616 O O . ILE A 1 75 ? -7.413 -1.150 9.073 1.00 93.50 75 ILE A O 1
ATOM 620 N N . GLN A 1 76 ? -5.453 -0.063 9.284 1.00 93.62 76 GLN A N 1
ATOM 621 C CA . GLN A 1 76 ? -5.094 -0.579 10.593 1.00 93.62 76 GLN A CA 1
ATOM 622 C C . GLN A 1 76 ? -5.738 0.265 11.695 1.00 93.62 76 GLN A C 1
ATOM 624 O O . GLN A 1 76 ? -5.206 1.303 12.092 1.00 93.62 76 GLN A O 1
ATOM 629 N N . THR A 1 77 ? -6.915 -0.160 12.150 1.00 94.75 77 THR A N 1
ATOM 630 C CA . THR A 1 77 ? -7.751 0.608 13.084 1.00 94.75 77 THR A CA 1
ATOM 631 C C . THR A 1 77 ? -7.406 0.365 14.547 1.00 94.75 77 THR A C 1
ATOM 633 O O . THR A 1 77 ? -7.770 1.191 15.377 1.00 94.75 77 THR A O 1
ATOM 636 N N . LEU A 1 78 ? -6.692 -0.712 14.892 1.00 94.50 78 LEU A N 1
ATOM 637 C CA . LEU A 1 78 ? -6.377 -1.106 16.273 1.00 94.50 78 LEU A CA 1
ATOM 638 C C . LEU A 1 78 ? -7.611 -1.261 17.187 1.00 94.50 78 LEU A C 1
ATOM 640 O O . LEU A 1 78 ? -7.486 -1.161 18.411 1.00 94.50 78 LEU A O 1
ATOM 644 N N . LEU A 1 79 ? -8.792 -1.475 16.598 1.00 94.00 79 LEU A N 1
ATOM 645 C CA . LEU A 1 79 ? -10.018 -1.773 17.332 1.00 94.00 79 LEU A CA 1
ATOM 646 C C . LEU A 1 79 ? -9.957 -3.187 17.917 1.00 94.00 79 LEU A C 1
ATOM 648 O O . LEU A 1 79 ? -9.357 -4.091 17.334 1.00 94.00 79 LEU A O 1
ATOM 652 N N . LYS A 1 80 ? -10.592 -3.373 19.072 1.00 91.56 80 LYS A N 1
ATOM 653 C CA . LYS A 1 80 ? -10.708 -4.662 19.764 1.00 91.56 80 LYS A CA 1
ATOM 654 C C . LYS A 1 80 ? -12.170 -5.078 19.890 1.00 91.56 80 LYS A C 1
ATOM 656 O O . LYS A 1 80 ? -13.050 -4.229 19.893 1.00 91.56 80 LYS A O 1
ATOM 661 N N . GLU A 1 81 ? -12.428 -6.368 20.089 1.00 88.25 81 GLU A N 1
ATOM 662 C CA . GLU A 1 81 ? -13.790 -6.895 20.297 1.00 88.25 81 GLU A CA 1
ATOM 663 C C . GLU A 1 81 ? -14.533 -6.180 21.434 1.00 88.25 81 GLU A C 1
ATOM 665 O O . GLU A 1 81 ? -15.677 -5.765 21.268 1.00 88.25 81 GLU A O 1
ATOM 670 N N . ALA A 1 82 ? -13.846 -5.927 22.553 1.00 87.62 82 ALA A N 1
ATOM 671 C CA . ALA A 1 82 ? -14.412 -5.193 23.684 1.00 87.62 82 ALA A CA 1
ATOM 672 C C . ALA A 1 82 ? -14.829 -3.750 23.334 1.00 87.62 82 ALA A C 1
ATOM 674 O O . ALA A 1 82 ? -15.682 -3.183 24.012 1.00 87.62 82 ALA A O 1
ATOM 675 N N . ASP A 1 83 ? -14.260 -3.146 22.285 1.00 89.88 83 ASP A N 1
ATOM 676 C CA . ASP A 1 83 ? -14.564 -1.768 21.894 1.00 89.88 83 ASP A CA 1
ATOM 677 C C . ASP A 1 83 ? -15.965 -1.631 21.279 1.00 89.88 83 ASP A C 1
ATOM 679 O O . ASP A 1 83 ? -16.532 -0.540 21.329 1.00 89.88 83 ASP A O 1
ATOM 683 N N . LEU A 1 84 ? -16.553 -2.717 20.761 1.00 88.38 84 LEU A N 1
ATOM 684 C CA . LEU A 1 84 ? -17.874 -2.701 20.127 1.00 88.38 84 LEU A CA 1
ATOM 685 C C . LEU A 1 84 ? -18.946 -2.119 21.061 1.00 88.38 84 LEU A C 1
ATOM 687 O O . LEU A 1 84 ? -19.707 -1.249 20.662 1.00 88.38 84 LEU A O 1
ATOM 691 N N . VAL A 1 85 ? -18.985 -2.551 22.323 1.00 89.12 85 VAL A N 1
ATOM 692 C CA . VAL A 1 85 ? -20.033 -2.128 23.270 1.00 89.12 85 VAL A CA 1
ATOM 693 C C . VAL A 1 85 ? -19.801 -0.699 23.775 1.00 89.12 85 VAL A C 1
ATOM 695 O O . VAL A 1 85 ? -20.748 0.069 23.934 1.00 89.12 85 VAL A O 1
ATOM 698 N N . TYR A 1 86 ? -18.543 -0.317 24.016 1.00 88.62 86 TYR A N 1
ATOM 699 C CA . TYR A 1 86 ? -18.209 0.971 24.638 1.00 88.62 86 TYR A CA 1
ATOM 700 C C . TYR A 1 86 ? -18.071 2.125 23.645 1.00 88.62 86 TYR A C 1
ATOM 702 O O . TYR A 1 86 ? -18.343 3.274 24.001 1.00 88.62 86 TYR A O 1
ATOM 710 N N . LEU A 1 87 ? -17.599 1.851 22.427 1.00 91.00 87 LEU A N 1
ATOM 711 C CA . LEU A 1 87 ? -17.260 2.885 21.452 1.00 91.00 87 LEU A CA 1
ATOM 712 C C . LEU A 1 87 ? -18.371 3.128 20.425 1.00 91.00 87 LEU A C 1
ATOM 714 O O . LEU A 1 87 ? -18.441 4.238 19.894 1.00 91.00 87 LEU A O 1
ATOM 718 N N . LEU A 1 88 ? -19.266 2.158 20.205 1.00 88.75 88 LEU A N 1
ATOM 719 C CA . LEU A 1 88 ? -20.419 2.303 19.310 1.00 88.75 88 LEU A CA 1
ATOM 720 C C . LEU A 1 88 ? -21.311 3.513 19.667 1.00 88.75 88 LEU A C 1
ATOM 722 O O . LEU A 1 88 ? -21.607 4.297 18.766 1.00 88.75 88 LEU A O 1
ATOM 726 N N . PRO A 1 89 ? -21.660 3.791 20.946 1.00 89.06 89 PRO A N 1
ATOM 727 C CA . PRO A 1 89 ? -22.486 4.958 21.297 1.00 89.06 89 PRO A CA 1
ATOM 728 C C . PRO A 1 89 ? -21.817 6.317 21.032 1.00 89.06 89 PRO A C 1
ATOM 730 O O . PRO A 1 89 ? -22.460 7.361 21.120 1.00 89.06 89 PRO A O 1
ATOM 733 N N .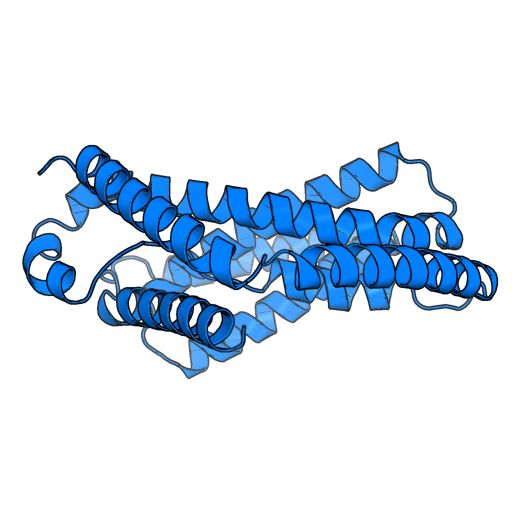 VAL A 1 90 ? -20.506 6.332 20.774 1.00 90.31 90 VAL A N 1
ATOM 734 C CA . VAL A 1 90 ? -19.696 7.546 20.601 1.00 90.31 90 VAL A CA 1
ATOM 735 C C . VAL A 1 90 ? -18.937 7.552 19.271 1.00 90.31 90 VAL A C 1
ATOM 737 O O . VAL A 1 90 ? -17.930 8.255 19.151 1.00 90.31 90 VAL A O 1
ATOM 740 N N . GLU A 1 91 ? -19.431 6.821 18.266 1.00 88.81 91 GLU A N 1
ATOM 741 C CA . GLU A 1 91 ? -18.818 6.677 16.938 1.00 88.81 91 GLU A CA 1
ATOM 742 C C . GLU A 1 91 ? -18.456 8.028 16.299 1.00 88.81 91 GLU A C 1
ATOM 744 O O . GLU A 1 91 ? -17.332 8.222 15.833 1.00 88.81 91 GLU A O 1
ATOM 749 N N . GLU A 1 92 ? -19.345 9.022 16.372 1.00 86.62 92 GLU A N 1
ATOM 750 C CA . GLU A 1 92 ? -19.096 10.352 15.797 1.00 86.62 92 GLU A CA 1
ATOM 751 C C . GLU A 1 92 ? -17.859 11.050 16.389 1.00 86.62 92 GLU A C 1
ATOM 753 O O . GLU A 1 92 ? -17.171 11.813 15.702 1.00 86.62 92 GLU A O 1
ATOM 758 N N . LYS A 1 93 ? -17.526 10.759 17.655 1.00 90.50 93 LYS A N 1
ATOM 759 C CA . LYS A 1 93 ? -16.364 11.325 18.363 1.00 90.50 93 LYS A CA 1
ATOM 760 C C . LYS A 1 93 ? -15.050 10.624 17.988 1.00 90.50 93 LYS A C 1
ATOM 762 O O . LYS A 1 93 ? -13.976 11.092 18.382 1.00 90.50 93 LYS A O 1
ATOM 767 N N . LEU A 1 94 ? -15.104 9.531 17.221 1.00 92.81 94 LEU A N 1
ATOM 768 C CA . LEU A 1 94 ? -13.944 8.752 16.776 1.00 92.81 94 LEU A CA 1
ATOM 769 C C . LEU A 1 94 ? -13.377 9.196 15.429 1.00 92.81 94 LEU A C 1
ATOM 771 O O . LEU A 1 94 ? -12.334 8.683 15.031 1.00 92.81 94 LEU A O 1
ATOM 775 N N . LYS A 1 95 ? -13.961 10.194 14.753 1.00 92.06 95 LYS A N 1
ATOM 776 C CA . LYS A 1 95 ? -13.382 10.742 13.509 1.00 92.06 95 LYS A CA 1
ATOM 777 C C . LYS A 1 95 ? -11.873 11.042 13.637 1.00 92.06 95 LYS A C 1
ATOM 779 O O . LYS A 1 95 ? -11.111 10.526 12.820 1.00 92.06 95 LYS A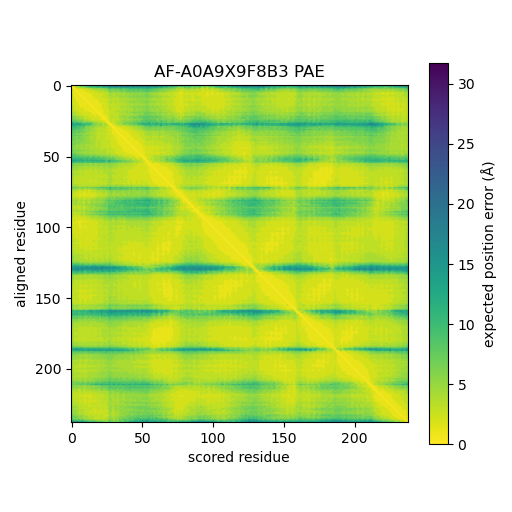 O 1
ATOM 784 N N . PRO A 1 96 ? -11.384 11.736 14.692 1.00 94.50 96 PRO A N 1
ATOM 785 C CA . PRO A 1 96 ? -9.948 11.982 14.859 1.00 94.50 96 PRO A CA 1
ATOM 786 C C . PRO A 1 96 ? -9.110 10.711 15.078 1.00 94.50 96 PRO A C 1
ATOM 788 O O . PRO A 1 96 ? -7.925 10.693 14.747 1.00 94.50 96 PRO A O 1
ATOM 791 N N . TYR A 1 97 ? -9.702 9.659 15.653 1.00 95.75 97 TYR A N 1
ATOM 792 C CA . TYR A 1 97 ? -9.055 8.358 15.838 1.00 95.75 97 TYR A CA 1
ATOM 793 C C . TYR A 1 97 ? -8.841 7.680 14.481 1.00 95.75 97 TYR A C 1
ATOM 795 O O . TYR A 1 97 ? -7.713 7.315 14.150 1.00 95.75 97 TYR A O 1
ATOM 803 N N . PHE A 1 98 ? -9.886 7.599 13.652 1.00 95.00 98 PHE A N 1
ATOM 804 C CA . PHE A 1 98 ? -9.797 6.968 12.334 1.00 95.00 98 PHE A CA 1
ATOM 805 C C . PHE A 1 98 ? -8.912 7.743 11.355 1.00 95.00 98 PHE A C 1
ATOM 807 O O . PHE A 1 98 ? -8.175 7.124 10.593 1.00 95.00 98 PHE A O 1
ATOM 814 N N . THR A 1 99 ? -8.869 9.078 11.428 1.00 95.44 99 THR A N 1
ATOM 815 C CA . THR A 1 99 ? -7.891 9.867 10.658 1.00 95.44 99 THR A CA 1
ATOM 816 C C . THR A 1 99 ? -6.451 9.483 11.012 1.00 95.44 99 THR A C 1
ATOM 818 O O . THR A 1 99 ? -5.608 9.348 10.125 1.00 95.44 99 THR A O 1
ATOM 821 N N . LYS A 1 100 ? -6.150 9.265 12.300 1.00 96.50 100 LYS A N 1
ATOM 822 C CA . LYS A 1 100 ? -4.816 8.822 12.734 1.00 96.50 100 LYS A CA 1
ATOM 823 C C . LYS A 1 100 ? -4.522 7.383 12.306 1.00 96.50 100 LYS A C 1
ATOM 825 O O . LYS A 1 100 ? -3.406 7.125 11.861 1.00 96.50 100 LYS A O 1
ATOM 830 N N . ALA A 1 101 ? -5.508 6.490 12.372 1.00 96.19 101 ALA A N 1
ATOM 831 C CA . ALA A 1 101 ? -5.403 5.122 11.862 1.00 96.19 101 ALA A CA 1
ATOM 832 C C . ALA A 1 101 ? -5.105 5.084 10.357 1.00 96.19 101 ALA A C 1
ATOM 834 O O . ALA A 1 101 ? -4.203 4.368 9.911 1.00 96.19 101 ALA A O 1
ATOM 835 N N . PHE A 1 102 ? -5.809 5.909 9.578 1.00 96.56 102 PHE A N 1
ATOM 836 C CA . PHE A 1 102 ? -5.574 6.067 8.148 1.00 96.56 102 PHE A CA 1
ATOM 837 C C . PHE A 1 102 ? -4.155 6.565 7.874 1.00 96.56 102 PHE A C 1
ATOM 839 O O . PHE A 1 102 ? -3.428 5.933 7.112 1.00 96.56 102 PHE A O 1
ATOM 846 N N . LEU A 1 103 ? -3.732 7.654 8.528 1.00 96.88 103 LEU A N 1
ATOM 847 C CA . LEU A 1 103 ? -2.401 8.230 8.326 1.00 96.88 103 LEU A CA 1
ATOM 848 C C . LEU A 1 103 ? -1.296 7.236 8.692 1.00 96.88 103 LEU A C 1
ATOM 850 O O . LEU A 1 103 ? -0.342 7.076 7.939 1.00 96.88 103 LEU A O 1
ATOM 854 N N . PHE A 1 104 ? -1.438 6.540 9.818 1.00 96.31 104 PHE A N 1
ATOM 855 C CA . PHE A 1 104 ? -0.497 5.507 10.231 1.00 96.31 104 PHE A CA 1
ATOM 856 C C . PHE A 1 104 ? -0.401 4.374 9.202 1.00 96.31 104 PHE A C 1
ATOM 858 O O . PHE A 1 104 ? 0.701 4.018 8.781 1.00 96.31 104 PHE A O 1
ATOM 865 N N . THR A 1 105 ? -1.547 3.861 8.745 1.00 96.75 105 THR A N 1
ATOM 866 C CA . THR A 1 105 ? -1.591 2.836 7.694 1.00 96.75 105 THR A CA 1
ATOM 867 C C . THR A 1 105 ? -0.910 3.341 6.430 1.00 96.75 105 THR A C 1
ATOM 869 O O . THR A 1 105 ? -0.071 2.647 5.865 1.00 96.75 105 THR A O 1
ATOM 872 N N . PHE A 1 106 ? -1.236 4.559 6.000 1.00 97.31 106 PHE A N 1
ATOM 873 C CA . PHE A 1 106 ? -0.656 5.166 4.813 1.00 97.31 106 PHE A CA 1
ATOM 874 C C . PHE A 1 106 ? 0.866 5.257 4.925 1.00 97.31 106 PHE A C 1
ATOM 876 O O . PHE A 1 106 ? 1.546 4.804 4.013 1.00 97.31 106 PHE A O 1
ATOM 883 N N . MET A 1 107 ? 1.408 5.710 6.061 1.00 97.25 107 MET A N 1
ATOM 884 C CA . MET A 1 107 ? 2.857 5.752 6.290 1.00 97.25 107 MET A CA 1
ATOM 885 C C . MET A 1 107 ? 3.513 4.373 6.156 1.00 97.25 107 MET A C 1
ATOM 887 O O . MET A 1 107 ? 4.512 4.258 5.453 1.00 97.25 107 MET A O 1
ATOM 891 N N . ILE A 1 108 ? 2.942 3.313 6.747 1.00 95.56 108 ILE A N 1
ATOM 892 C CA . ILE A 1 108 ? 3.458 1.940 6.564 1.00 95.56 108 ILE A CA 1
ATOM 893 C C . ILE A 1 108 ? 3.469 1.559 5.080 1.00 95.56 108 ILE A C 1
ATOM 895 O O . ILE A 1 108 ? 4.453 1.019 4.576 1.00 95.56 108 ILE A O 1
ATOM 899 N N . GLN A 1 109 ? 2.383 1.853 4.370 1.00 97.06 109 GLN A N 1
ATOM 900 C CA . GLN A 1 109 ? 2.254 1.528 2.955 1.00 97.06 109 GLN A CA 1
ATOM 901 C C . GLN A 1 109 ? 3.251 2.302 2.078 1.00 97.06 109 GLN A C 1
ATOM 903 O O . GLN A 1 109 ? 3.718 1.749 1.084 1.00 97.06 109 GLN A O 1
ATOM 908 N N . LEU A 1 110 ? 3.638 3.528 2.456 1.00 96.75 110 LEU A N 1
ATOM 909 C CA . LEU A 1 110 ? 4.710 4.264 1.775 1.00 96.75 110 LEU A CA 1
ATOM 910 C C . LEU A 1 110 ? 6.052 3.542 1.887 1.00 96.75 110 LEU A C 1
ATOM 912 O O . LEU A 1 110 ? 6.755 3.435 0.885 1.00 96.75 110 LEU A O 1
ATOM 916 N N . TYR A 1 111 ? 6.391 3.001 3.062 1.00 97.06 111 TYR A N 1
ATOM 917 C CA . TYR A 1 111 ? 7.615 2.211 3.226 1.00 97.06 111 TYR A CA 1
ATOM 918 C C . TYR A 1 111 ? 7.601 0.954 2.349 1.00 97.06 111 TYR A C 1
ATOM 920 O O . TYR A 1 111 ? 8.603 0.652 1.704 1.00 97.06 111 TYR A O 1
ATOM 928 N N . ILE A 1 112 ? 6.466 0.251 2.269 1.00 97.12 112 ILE A N 1
ATOM 929 C CA . ILE A 1 112 ? 6.327 -0.939 1.414 1.00 97.12 112 ILE A CA 1
ATOM 930 C C . ILE A 1 112 ? 6.510 -0.565 -0.062 1.00 97.12 112 ILE A C 1
ATOM 932 O O . ILE A 1 112 ? 7.292 -1.205 -0.763 1.00 97.12 112 ILE A O 1
ATOM 936 N N . ILE A 1 113 ? 5.837 0.492 -0.528 1.00 97.75 113 ILE A N 1
ATOM 937 C CA . ILE A 1 113 ? 5.975 0.979 -1.908 1.00 97.75 113 ILE A CA 1
ATOM 938 C C . ILE A 1 113 ? 7.416 1.384 -2.196 1.00 97.75 113 ILE A C 1
ATOM 940 O O . ILE A 1 113 ? 7.936 1.010 -3.240 1.00 97.75 113 ILE A O 1
ATOM 944 N N . ALA A 1 114 ? 8.075 2.098 -1.282 1.00 97.56 114 ALA A N 1
ATOM 945 C CA . ALA A 1 114 ? 9.460 2.519 -1.456 1.00 97.56 114 ALA A CA 1
ATOM 946 C C . ALA A 1 114 ? 10.410 1.321 -1.596 1.00 97.56 114 ALA A C 1
ATOM 948 O O . ALA A 1 114 ? 11.247 1.320 -2.493 1.00 97.56 114 ALA A O 1
ATOM 949 N N . ILE A 1 115 ? 10.252 0.283 -0.767 1.00 97.56 115 ILE A N 1
ATOM 950 C CA . ILE A 1 115 ? 11.077 -0.934 -0.836 1.00 97.56 115 ILE A CA 1
ATOM 951 C C . ILE A 1 115 ? 10.847 -1.674 -2.158 1.00 97.56 115 ILE A C 1
ATOM 953 O O . ILE A 1 115 ? 11.811 -2.008 -2.846 1.00 97.56 115 ILE A O 1
ATOM 957 N N . VAL A 1 116 ? 9.588 -1.906 -2.546 1.00 97.94 116 VAL A N 1
ATOM 958 C CA . VAL A 1 116 ? 9.275 -2.633 -3.789 1.00 97.94 116 VAL A CA 1
ATOM 959 C C . VAL A 1 116 ? 9.712 -1.830 -5.015 1.00 97.94 116 VAL A C 1
ATOM 961 O O . VAL A 1 116 ? 10.322 -2.381 -5.928 1.00 97.94 116 VAL A O 1
ATOM 964 N N . ALA A 1 117 ? 9.466 -0.520 -5.028 1.00 97.12 117 ALA A N 1
ATOM 965 C CA . ALA A 1 117 ? 9.928 0.354 -6.096 1.00 97.12 117 ALA A CA 1
ATOM 966 C C . ALA A 1 117 ? 11.462 0.399 -6.163 1.00 97.12 117 ALA A C 1
ATOM 968 O O . ALA A 1 117 ? 12.015 0.359 -7.256 1.00 97.12 117 ALA A O 1
ATOM 969 N N . ALA A 1 118 ? 12.174 0.433 -5.036 1.00 96.62 118 ALA A N 1
ATOM 970 C CA . ALA A 1 118 ? 13.634 0.373 -5.040 1.00 96.62 118 ALA A CA 1
ATOM 971 C C . ALA A 1 118 ? 14.147 -0.959 -5.611 1.00 96.62 118 ALA A C 1
ATOM 973 O O . ALA A 1 118 ? 15.063 -0.957 -6.430 1.00 96.62 118 ALA A O 1
ATOM 974 N N . ALA A 1 119 ? 13.519 -2.083 -5.254 1.00 96.62 119 ALA A N 1
ATOM 975 C CA . ALA A 1 119 ? 13.874 -3.401 -5.778 1.00 96.62 119 ALA A CA 1
ATOM 976 C C . ALA A 1 119 ? 13.634 -3.529 -7.298 1.00 96.62 119 ALA A C 1
ATOM 978 O O . ALA A 1 119 ? 14.422 -4.162 -8.004 1.00 96.62 119 ALA A O 1
ATOM 979 N N . LEU A 1 120 ? 12.576 -2.899 -7.821 1.00 96.56 120 LEU A N 1
ATOM 980 C CA . LEU A 1 120 ? 12.244 -2.899 -9.253 1.00 96.56 120 LEU A CA 1
ATOM 981 C C . LEU A 1 120 ? 12.973 -1.818 -10.063 1.00 96.56 120 LEU A C 1
ATOM 983 O O . LEU A 1 120 ? 12.963 -1.872 -11.293 1.00 96.56 120 LEU A O 1
ATOM 987 N N . ALA A 1 121 ? 13.629 -0.856 -9.410 1.00 95.94 121 ALA A N 1
ATOM 988 C CA . ALA A 1 121 ? 14.300 0.243 -10.096 1.00 95.94 121 ALA A CA 1
ATOM 989 C C . ALA A 1 121 ? 15.400 -0.228 -11.073 1.00 95.94 121 ALA A C 1
ATOM 991 O O . ALA A 1 121 ? 15.400 0.247 -12.210 1.00 95.94 121 ALA A O 1
ATOM 992 N N . PRO A 1 122 ? 16.293 -1.184 -10.722 1.00 94.69 122 PRO A N 1
ATOM 993 C CA . PRO A 1 122 ? 17.303 -1.686 -11.657 1.00 94.69 122 PRO A CA 1
ATOM 994 C C . PRO A 1 122 ? 16.698 -2.297 -12.927 1.00 94.69 122 PRO A C 1
ATOM 996 O O . PRO A 1 122 ? 17.176 -2.017 -14.024 1.00 94.69 122 PRO A O 1
ATOM 999 N N . LEU A 1 123 ? 15.604 -3.058 -12.796 1.00 95.31 123 LEU A N 1
ATOM 1000 C CA . LEU A 1 123 ? 14.871 -3.625 -13.931 1.00 95.31 123 LEU A CA 1
ATOM 1001 C C . LEU A 1 123 ? 14.304 -2.530 -14.845 1.00 95.31 123 LEU A C 1
ATOM 1003 O O . LEU A 1 123 ? 14.431 -2.608 -16.068 1.00 95.31 123 LEU A O 1
ATOM 1007 N N . TYR A 1 124 ? 13.698 -1.498 -14.254 1.00 95.00 124 TYR A N 1
ATOM 1008 C CA . TYR A 1 124 ? 13.163 -0.364 -15.002 1.00 95.00 124 TYR A CA 1
ATOM 1009 C C . TYR A 1 124 ? 14.267 0.379 -15.769 1.00 95.00 124 TYR A C 1
ATOM 1011 O O . TYR A 1 124 ? 14.129 0.612 -16.970 1.00 95.00 124 TYR A O 1
ATOM 1019 N N . PHE A 1 125 ? 15.378 0.723 -15.112 1.00 93.62 125 PHE A N 1
ATOM 1020 C CA . PHE A 1 125 ? 16.455 1.492 -15.742 1.00 93.62 125 PHE A CA 1
ATOM 1021 C C . PHE A 1 125 ? 17.190 0.714 -16.833 1.00 93.62 125 PHE A C 1
ATOM 1023 O O . PHE A 1 125 ? 17.495 1.300 -17.873 1.00 93.62 125 PHE A O 1
ATOM 1030 N N . GLN A 1 126 ? 17.413 -0.587 -16.631 1.00 91.75 126 GLN A N 1
ATOM 1031 C CA . GLN A 1 126 ? 18.066 -1.448 -17.616 1.00 91.75 126 GLN A CA 1
ATOM 1032 C C . GLN A 1 126 ? 17.286 -1.487 -18.939 1.00 91.75 126 GLN A C 1
ATOM 1034 O O . GLN A 1 126 ? 17.879 -1.384 -20.011 1.00 91.75 126 GLN A O 1
ATOM 1039 N N . GLN A 1 127 ? 15.955 -1.585 -18.866 1.00 91.12 127 GLN A N 1
ATOM 1040 C CA . GLN A 1 127 ? 15.105 -1.787 -20.044 1.00 91.12 127 GLN A CA 1
ATOM 1041 C C . GLN A 1 127 ? 14.607 -0.479 -20.665 1.00 91.12 127 GLN A C 1
ATOM 1043 O O . GLN A 1 127 ? 14.603 -0.334 -21.885 1.00 91.12 127 GLN A O 1
ATOM 1048 N N . MET A 1 128 ? 14.224 0.504 -19.846 1.00 86.12 128 MET A N 1
ATOM 1049 C CA . MET A 1 128 ? 13.590 1.737 -20.332 1.00 86.12 128 MET A CA 1
ATOM 1050 C C . MET A 1 128 ? 14.596 2.850 -20.668 1.00 86.12 128 MET A C 1
ATOM 1052 O O . MET A 1 128 ? 14.211 3.865 -21.260 1.00 86.12 128 MET A O 1
ATOM 1056 N N . LYS A 1 129 ? 15.879 2.680 -20.300 1.00 81.44 129 LYS A N 1
ATOM 1057 C CA . LYS A 1 129 ? 16.983 3.634 -20.539 1.00 81.44 129 LYS A CA 1
ATOM 1058 C C . LYS A 1 129 ? 16.619 5.075 -20.151 1.00 81.44 129 LYS A C 1
ATOM 1060 O O . LYS A 1 129 ? 16.806 6.012 -20.922 1.00 81.44 129 LYS A O 1
ATOM 1065 N N . GLN A 1 130 ? 16.015 5.239 -18.974 1.00 80.81 130 GLN A N 1
ATOM 1066 C CA . GLN A 1 130 ? 15.511 6.525 -18.482 1.00 80.81 130 GLN A CA 1
ATOM 1067 C C . GLN A 1 130 ? 16.373 7.136 -17.385 1.00 80.81 130 GLN A C 1
ATOM 1069 O O . GLN A 1 130 ? 17.169 6.464 -16.736 1.00 80.81 130 GLN A O 1
ATOM 1074 N N . THR A 1 131 ? 16.160 8.431 -17.160 1.00 84.50 131 THR A N 1
ATOM 1075 C CA . THR A 1 131 ? 16.783 9.174 -16.066 1.00 84.50 131 THR A CA 1
ATOM 1076 C C . THR A 1 131 ? 16.114 8.861 -14.727 1.00 84.50 131 THR A C 1
ATOM 1078 O O . THR A 1 131 ? 14.922 8.545 -14.655 1.00 84.50 131 THR A O 1
ATOM 1081 N N . GLY A 1 132 ? 16.870 9.015 -13.637 1.00 87.31 132 GLY A N 1
ATOM 1082 C CA . GLY A 1 132 ? 16.355 8.829 -12.277 1.00 87.31 132 GLY A CA 1
ATOM 1083 C C . GLY A 1 132 ? 15.186 9.758 -11.926 1.00 87.31 132 GLY A C 1
ATOM 1084 O O . GLY A 1 132 ? 14.257 9.339 -11.241 1.00 87.31 132 GLY A O 1
ATOM 1085 N N . ALA A 1 133 ? 15.173 10.987 -12.455 1.00 90.00 133 ALA A N 1
ATOM 1086 C CA . ALA A 1 133 ? 14.092 11.949 -12.226 1.00 90.00 133 ALA A CA 1
ATOM 1087 C C . ALA A 1 133 ? 12.732 11.453 -12.746 1.00 90.00 133 ALA A C 1
ATOM 1089 O O . ALA A 1 133 ? 11.726 11.593 -12.054 1.00 90.00 133 ALA A O 1
ATOM 1090 N N . GLY A 1 134 ? 12.693 10.820 -13.926 1.00 89.62 134 GLY A N 1
ATOM 1091 C CA . GLY A 1 134 ? 11.457 10.239 -14.458 1.00 89.62 134 GLY A CA 1
ATOM 1092 C C . GLY A 1 134 ? 10.905 9.130 -13.560 1.00 89.62 134 GLY A C 1
ATOM 1093 O O . GLY A 1 134 ? 9.701 9.057 -13.328 1.00 89.62 134 GLY A O 1
ATOM 1094 N N . TYR A 1 135 ? 11.789 8.313 -12.984 1.00 94.25 135 TYR A N 1
ATOM 1095 C CA . TYR A 1 135 ? 11.386 7.247 -12.070 1.00 94.25 135 TYR A CA 1
ATOM 1096 C C . TYR A 1 135 ? 10.793 7.780 -10.760 1.00 94.25 135 TYR A C 1
ATOM 1098 O O . TYR A 1 135 ? 9.808 7.237 -10.267 1.00 94.25 135 TYR A O 1
ATOM 1106 N N . ILE A 1 136 ? 11.329 8.881 -10.223 1.00 95.00 136 ILE A N 1
ATOM 1107 C CA . ILE A 1 136 ? 10.777 9.520 -9.018 1.00 95.00 136 ILE A CA 1
ATOM 1108 C C . ILE A 1 136 ? 9.322 9.949 -9.251 1.00 95.00 136 ILE A C 1
ATOM 1110 O O . ILE A 1 136 ? 8.475 9.696 -8.397 1.00 95.00 136 ILE A O 1
ATOM 1114 N N . TRP A 1 137 ? 8.999 10.522 -10.416 1.00 94.44 137 TRP A N 1
ATOM 1115 C CA . TRP A 1 137 ? 7.616 10.879 -10.756 1.00 94.44 137 TRP A CA 1
ATOM 1116 C C . TRP A 1 137 ? 6.687 9.665 -10.836 1.00 94.44 137 TRP A C 1
ATOM 1118 O O . TRP A 1 137 ? 5.551 9.735 -10.368 1.00 94.44 137 TRP A O 1
ATOM 1128 N N . ILE A 1 138 ? 7.174 8.536 -11.356 1.00 95.06 138 ILE A N 1
ATOM 1129 C CA . ILE A 1 138 ? 6.427 7.270 -11.373 1.00 95.06 138 ILE A CA 1
ATOM 1130 C C . ILE A 1 138 ? 6.142 6.793 -9.942 1.00 95.06 138 ILE A C 1
ATOM 1132 O O . ILE A 1 138 ? 5.006 6.454 -9.613 1.00 95.06 138 ILE A O 1
ATOM 1136 N N . VAL A 1 139 ? 7.145 6.826 -9.061 1.00 97.19 139 VAL A N 1
ATOM 1137 C CA . VAL A 1 139 ? 6.973 6.443 -7.652 1.00 97.19 139 VAL A CA 1
ATOM 1138 C C . VAL A 1 139 ? 5.996 7.380 -6.938 1.00 97.19 139 VAL A C 1
ATOM 1140 O O . VAL A 1 139 ? 5.130 6.910 -6.202 1.00 97.19 139 VAL A O 1
ATOM 1143 N N . LEU A 1 140 ? 6.060 8.691 -7.188 1.00 97.38 140 LEU A N 1
ATOM 1144 C CA . LEU A 1 140 ? 5.087 9.648 -6.650 1.00 97.38 140 LEU A CA 1
ATOM 1145 C C . LEU A 1 140 ? 3.662 9.358 -7.143 1.00 97.38 140 LEU A C 1
ATOM 1147 O O . LEU A 1 140 ? 2.717 9.424 -6.356 1.00 97.38 140 LEU A O 1
ATOM 1151 N N . ALA A 1 141 ? 3.491 8.961 -8.405 1.00 97.38 141 ALA A N 1
ATOM 1152 C CA . ALA A 1 141 ? 2.194 8.526 -8.915 1.00 97.38 141 ALA A CA 1
ATOM 1153 C C . ALA A 1 141 ? 1.684 7.269 -8.183 1.00 97.38 141 ALA A C 1
ATOM 1155 O O . ALA A 1 141 ? 0.511 7.214 -7.811 1.00 97.38 141 ALA A O 1
ATOM 1156 N N . PHE A 1 142 ? 2.554 6.296 -7.881 1.00 98.12 142 PHE A N 1
ATOM 1157 C CA . PHE A 1 142 ? 2.187 5.128 -7.066 1.00 98.12 142 PHE A CA 1
ATOM 1158 C C . PHE A 1 142 ? 1.723 5.524 -5.661 1.00 98.12 142 PHE A C 1
ATOM 1160 O O . PHE A 1 142 ? 0.759 4.956 -5.151 1.00 98.12 142 PHE A O 1
ATOM 1167 N N . VAL A 1 143 ? 2.354 6.526 -5.046 1.00 98.19 143 VAL A N 1
ATOM 1168 C CA . VAL A 1 143 ? 1.944 7.056 -3.737 1.00 98.19 143 VAL A CA 1
ATOM 1169 C C . VAL A 1 143 ? 0.526 7.636 -3.781 1.00 98.19 143 VAL A C 1
ATOM 1171 O O . VAL A 1 143 ? -0.288 7.335 -2.903 1.00 98.19 143 VAL A O 1
ATOM 1174 N N . ILE A 1 144 ? 0.196 8.409 -4.819 1.00 98.00 144 ILE A N 1
ATOM 1175 C CA . ILE A 1 144 ? -1.149 8.980 -5.008 1.00 98.00 144 ILE A CA 1
ATOM 1176 C C . ILE A 1 144 ? -2.181 7.865 -5.205 1.00 98.00 144 ILE A C 1
ATOM 1178 O O . ILE A 1 144 ? -3.210 7.835 -4.524 1.00 98.00 144 ILE A O 1
ATOM 1182 N N . VAL A 1 145 ? -1.885 6.900 -6.078 1.00 98.12 145 VAL A N 1
ATOM 1183 C CA . VAL A 1 145 ? -2.768 5.750 -6.311 1.00 98.12 145 VAL A CA 1
ATOM 1184 C C . VAL A 1 145 ? -2.919 4.905 -5.044 1.00 98.12 145 VAL A C 1
ATOM 1186 O O . VAL A 1 145 ? -3.994 4.356 -4.791 1.00 98.12 145 VAL A O 1
ATOM 1189 N N . LYS A 1 146 ? -1.900 4.832 -4.181 1.00 98.19 146 LYS A N 1
ATOM 1190 C CA . LYS A 1 146 ? -2.023 4.144 -2.894 1.00 98.19 146 LYS A CA 1
ATOM 1191 C C . LYS A 1 146 ? -2.975 4.851 -1.942 1.00 98.19 146 LYS A C 1
ATOM 1193 O O . LYS A 1 146 ? -3.773 4.175 -1.294 1.00 98.19 146 LYS A O 1
ATOM 1198 N N . ALA A 1 147 ? -2.914 6.179 -1.866 1.00 97.25 147 ALA A N 1
ATOM 1199 C CA . ALA A 1 147 ? -3.87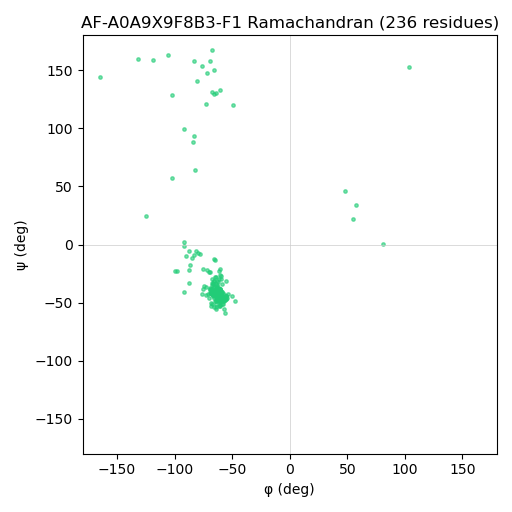3 6.950 -1.083 1.00 97.25 147 ALA A CA 1
ATOM 1200 C C . ALA A 1 147 ? -5.303 6.674 -1.570 1.00 97.25 147 ALA A C 1
ATOM 1202 O O . ALA A 1 147 ? -6.158 6.328 -0.756 1.00 97.25 147 ALA A O 1
ATOM 1203 N N . TRP A 1 148 ? -5.535 6.706 -2.888 1.00 97.81 148 TRP A N 1
ATOM 1204 C CA . TRP A 1 148 ? -6.825 6.345 -3.489 1.00 97.81 148 TRP A CA 1
ATOM 1205 C C . TRP A 1 148 ? -7.277 4.931 -3.090 1.00 97.81 148 TRP A C 1
ATOM 1207 O O . TRP A 1 148 ? -8.394 4.747 -2.615 1.00 97.81 148 TRP A O 1
ATOM 1217 N N . ASN A 1 149 ? -6.384 3.941 -3.173 1.00 98.06 149 ASN A N 1
ATOM 1218 C CA . ASN A 1 149 ? -6.665 2.565 -2.761 1.00 98.06 149 ASN A CA 1
ATOM 1219 C C . ASN A 1 149 ? -7.070 2.460 -1.280 1.00 98.06 149 ASN A C 1
ATOM 1221 O O . ASN A 1 149 ? -7.988 1.713 -0.943 1.00 98.06 149 ASN A O 1
ATOM 1225 N N . LEU A 1 150 ? -6.414 3.203 -0.384 1.00 96.69 150 LEU A N 1
ATOM 1226 C CA . LEU A 1 150 ? -6.786 3.223 1.032 1.00 96.69 150 LEU A CA 1
ATOM 1227 C C . LEU A 1 150 ? -8.127 3.921 1.271 1.00 96.69 150 LEU A C 1
ATOM 1229 O O . LEU A 1 150 ? -8.892 3.448 2.107 1.00 96.69 150 LEU A O 1
ATOM 1233 N N . PHE A 1 151 ? -8.442 4.993 0.539 1.00 96.25 151 PHE A N 1
ATOM 1234 C CA . PHE A 1 151 ? -9.760 5.635 0.612 1.00 96.25 151 PHE A CA 1
ATOM 1235 C C . PHE A 1 151 ? -10.872 4.688 0.169 1.00 96.25 151 PHE A C 1
ATOM 1237 O O . PHE A 1 151 ? -11.859 4.527 0.878 1.00 96.25 151 PHE A O 1
ATOM 1244 N N . VAL A 1 152 ? -10.686 3.984 -0.945 1.00 95.88 152 VAL A N 1
ATOM 1245 C CA . VAL A 1 152 ? -11.647 2.968 -1.383 1.00 95.88 152 VAL A CA 1
ATOM 1246 C C . VAL A 1 152 ? -11.757 1.835 -0.358 1.00 95.88 152 VAL A C 1
ATOM 1248 O O . VAL A 1 152 ? -12.857 1.394 -0.043 1.00 95.88 152 VAL A O 1
ATOM 1251 N N . ALA A 1 153 ? -10.639 1.384 0.220 1.00 94.25 153 ALA A N 1
ATOM 1252 C CA . ALA A 1 153 ? -10.661 0.374 1.277 1.00 94.25 153 ALA A CA 1
ATOM 1253 C C . ALA A 1 153 ? -11.407 0.850 2.539 1.00 94.25 153 ALA A C 1
ATOM 1255 O O . ALA A 1 153 ? -12.023 0.024 3.214 1.00 94.25 153 ALA A O 1
ATOM 1256 N N . TRP A 1 154 ? -11.359 2.152 2.847 1.00 94.69 154 TRP A N 1
ATOM 1257 C CA . TRP A 1 154 ? -12.146 2.770 3.913 1.00 94.69 154 TRP A CA 1
ATOM 1258 C C . TRP A 1 154 ? -13.638 2.730 3.601 1.00 94.69 154 TRP A C 1
ATOM 1260 O O . TRP A 1 154 ? -14.396 2.194 4.398 1.00 94.69 154 TRP A O 1
ATOM 1270 N N . GLU A 1 155 ? -14.056 3.221 2.434 1.00 93.06 155 GLU A N 1
ATOM 1271 C CA . GLU A 1 155 ? -15.462 3.202 2.001 1.00 93.06 155 GLU A CA 1
ATOM 1272 C C . GLU A 1 155 ? -16.003 1.761 1.988 1.00 93.06 155 GLU A C 1
ATOM 1274 O O . GLU A 1 155 ? -17.040 1.458 2.576 1.00 93.06 155 GLU A O 1
ATOM 1279 N N . LYS A 1 156 ? -15.224 0.816 1.449 1.00 91.81 156 LYS A N 1
ATOM 1280 C CA . LYS A 1 156 ? -15.553 -0.615 1.468 1.00 91.81 156 LYS A CA 1
ATOM 1281 C C . LYS A 1 156 ? -15.807 -1.148 2.882 1.00 91.81 156 LYS A C 1
ATOM 1283 O O . LYS A 1 156 ? -16.615 -2.055 3.037 1.00 91.81 156 LYS A O 1
ATOM 1288 N N . SER A 1 157 ? -15.150 -0.611 3.913 1.00 90.94 157 SER A N 1
ATOM 1289 C CA . SER A 1 157 ? -15.322 -1.093 5.291 1.00 90.94 157 SER A CA 1
ATOM 1290 C C . SER A 1 157 ? -16.726 -0.882 5.863 1.00 90.94 157 SER A C 1
ATOM 1292 O O . SER A 1 157 ? -17.061 -1.505 6.861 1.00 90.94 157 SER A O 1
ATOM 1294 N N . PHE A 1 158 ? -17.565 -0.071 5.217 1.00 89.88 158 PHE A N 1
ATOM 1295 C CA . PHE A 1 158 ? -18.977 0.109 5.566 1.00 89.88 158 PHE A CA 1
ATOM 1296 C C . PHE A 1 158 ? -19.899 -0.913 4.876 1.00 89.88 158 PHE A C 1
ATOM 1298 O O . PHE A 1 158 ? -21.103 -0.941 5.128 1.00 89.88 158 PHE A O 1
ATOM 1305 N N . LEU A 1 159 ? -19.366 -1.746 3.975 1.00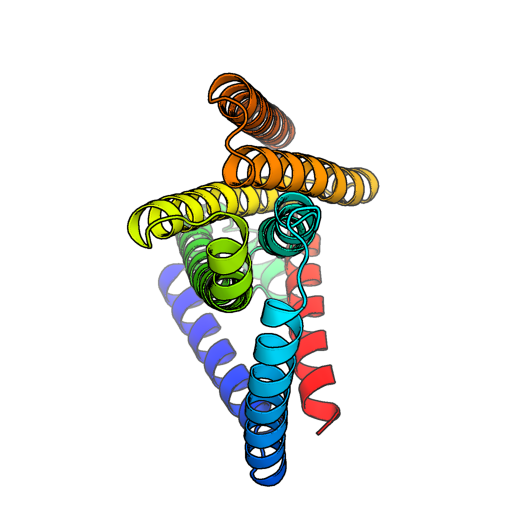 88.31 159 LEU A N 1
ATOM 1306 C CA . LEU A 1 159 ? -20.124 -2.733 3.209 1.00 88.31 159 LEU A CA 1
ATOM 1307 C C . LEU A 1 159 ? -19.933 -4.139 3.795 1.00 88.31 159 LEU A C 1
ATOM 1309 O O . LEU A 1 159 ? -18.814 -4.614 3.973 1.00 88.31 159 LEU A O 1
ATOM 1313 N N . THR A 1 160 ? -21.042 -4.832 4.053 1.00 77.38 160 THR A N 1
ATOM 1314 C CA . THR A 1 160 ? -21.039 -6.164 4.689 1.00 77.38 160 THR A CA 1
ATOM 1315 C C . THR A 1 160 ? -20.897 -7.317 3.685 1.00 77.38 160 THR A C 1
ATOM 1317 O O . THR A 1 160 ? -20.463 -8.404 4.051 1.00 77.38 160 THR A O 1
ATOM 1320 N N . ASP A 1 161 ? -21.228 -7.097 2.411 1.00 82.88 161 ASP A N 1
ATOM 1321 C CA . ASP A 1 161 ? -21.303 -8.161 1.404 1.00 82.88 161 ASP A CA 1
ATOM 1322 C C . ASP A 1 161 ? -19.914 -8.674 0.973 1.00 82.88 161 ASP A C 1
ATOM 1324 O O . ASP A 1 161 ? -19.078 -7.937 0.441 1.00 82.88 161 ASP A O 1
ATOM 1328 N N . GLN A 1 162 ? -19.680 -9.975 1.163 1.00 77.69 162 GLN A N 1
ATOM 1329 C CA . GLN A 1 162 ? -18.423 -10.640 0.828 1.00 77.69 162 GLN A CA 1
ATOM 1330 C C . GLN A 1 162 ? -18.149 -10.700 -0.687 1.00 77.69 162 GLN A C 1
ATOM 1332 O O . GLN A 1 162 ? -16.983 -10.669 -1.095 1.00 77.69 162 GLN A O 1
ATOM 1337 N N . ASN A 1 163 ? -19.184 -10.745 -1.530 1.00 85.75 163 ASN A N 1
ATOM 1338 C CA . ASN A 1 163 ? -19.026 -10.719 -2.985 1.00 85.75 163 ASN A CA 1
ATOM 1339 C C . ASN A 1 163 ? -18.512 -9.357 -3.447 1.00 85.75 163 ASN A C 1
ATOM 1341 O O . ASN A 1 163 ? -17.577 -9.292 -4.247 1.00 85.75 163 ASN A O 1
ATOM 1345 N N . ILE A 1 164 ? -19.049 -8.278 -2.868 1.00 85.44 164 ILE A N 1
ATOM 1346 C CA . ILE A 1 164 ? -18.575 -6.914 -3.123 1.00 85.44 164 ILE A CA 1
ATOM 1347 C C . ILE A 1 164 ? -17.110 -6.773 -2.700 1.00 85.44 164 ILE A C 1
ATOM 1349 O O . ILE A 1 164 ? -16.323 -6.164 -3.418 1.00 85.44 164 ILE A O 1
ATOM 1353 N N . GLN A 1 165 ? -16.697 -7.394 -1.590 1.00 82.81 165 GLN A N 1
ATOM 1354 C CA . GLN A 1 165 ? -15.301 -7.333 -1.146 1.00 82.81 165 GLN A CA 1
ATOM 1355 C C . GLN A 1 165 ? -14.319 -8.002 -2.115 1.00 82.81 165 GLN A C 1
ATOM 1357 O O . GLN A 1 165 ? -13.228 -7.471 -2.334 1.00 82.81 165 GLN A O 1
ATOM 1362 N N . ARG A 1 166 ? -14.678 -9.161 -2.684 1.00 87.69 166 ARG A N 1
ATOM 1363 C CA . ARG A 1 166 ? -13.835 -9.840 -3.682 1.00 87.69 166 ARG A CA 1
ATOM 1364 C C . ARG A 1 166 ? -13.812 -9.059 -4.990 1.00 87.69 166 ARG A C 1
ATOM 1366 O O . ARG A 1 166 ? -12.734 -8.835 -5.534 1.00 87.69 166 ARG A O 1
ATOM 1373 N N . ALA A 1 167 ? -14.978 -8.613 -5.456 1.00 93.06 167 ALA A N 1
ATOM 1374 C CA . ALA A 1 167 ? -15.096 -7.807 -6.665 1.00 93.06 167 ALA A CA 1
ATOM 1375 C C . ALA A 1 167 ? -14.279 -6.508 -6.563 1.00 93.06 167 ALA A C 1
ATOM 1377 O O . ALA A 1 167 ? -13.527 -6.209 -7.486 1.00 93.06 167 ALA A O 1
ATOM 1378 N N . ASP A 1 168 ? -14.339 -5.799 -5.427 1.00 93.69 168 ASP A N 1
ATOM 1379 C CA . ASP A 1 168 ? -13.543 -4.586 -5.188 1.00 93.69 168 ASP A CA 1
ATOM 1380 C C . ASP A 1 168 ? -12.050 -4.840 -5.371 1.00 93.69 168 ASP A C 1
ATOM 1382 O O . ASP A 1 168 ? -11.364 -4.091 -6.068 1.00 93.69 168 ASP A O 1
ATOM 1386 N N . TRP A 1 169 ? -11.550 -5.927 -4.781 1.00 93.81 169 TRP A N 1
ATOM 1387 C CA . TRP A 1 169 ? -10.140 -6.271 -4.881 1.00 93.81 169 TRP A CA 1
ATOM 1388 C C . TRP A 1 169 ? -9.725 -6.527 -6.336 1.00 93.81 169 TRP A C 1
ATOM 1390 O O . TRP A 1 169 ? -8.724 -5.973 -6.786 1.00 93.81 169 TRP A O 1
ATOM 1400 N N . PHE A 1 170 ? -10.512 -7.300 -7.095 1.00 96.31 170 PHE A N 1
ATOM 1401 C CA . PHE A 1 170 ? -10.218 -7.579 -8.505 1.00 96.31 170 PHE A CA 1
ATOM 1402 C C . PHE A 1 170 ? -10.294 -6.326 -9.383 1.00 96.31 170 PHE A C 1
ATOM 1404 O O . PHE A 1 170 ? -9.390 -6.095 -10.186 1.00 96.31 170 PHE A O 1
ATOM 1411 N N . ILE A 1 171 ? -11.324 -5.491 -9.213 1.00 96.50 171 ILE A N 1
ATOM 1412 C CA . ILE A 1 171 ? -11.489 -4.247 -9.978 1.00 96.50 171 ILE A CA 1
ATOM 1413 C C . ILE A 1 171 ? -10.299 -3.320 -9.731 1.00 96.50 171 ILE A C 1
ATOM 1415 O O . ILE A 1 171 ? -9.677 -2.836 -10.677 1.00 96.50 171 ILE A O 1
ATOM 1419 N N . ARG A 1 172 ? -9.928 -3.113 -8.464 1.00 97.25 172 ARG A N 1
ATOM 1420 C CA . ARG A 1 172 ? -8.780 -2.277 -8.102 1.00 97.25 172 ARG A CA 1
ATOM 1421 C C . ARG A 1 172 ? -7.471 -2.861 -8.604 1.00 97.25 172 ARG A C 1
ATOM 1423 O O . ARG A 1 172 ? -6.643 -2.098 -9.084 1.00 97.25 172 ARG A O 1
ATOM 1430 N N . PHE A 1 173 ? -7.289 -4.180 -8.547 1.00 98.12 173 PHE A N 1
ATOM 1431 C CA . PHE A 1 173 ? -6.096 -4.827 -9.087 1.00 98.12 173 PHE A CA 1
ATOM 1432 C C . PHE A 1 173 ? -5.942 -4.576 -10.586 1.00 98.12 173 PHE A C 1
ATOM 1434 O O . PHE A 1 173 ? -4.865 -4.177 -11.025 1.00 98.12 173 PHE A O 1
ATOM 1441 N N . ILE A 1 174 ? -7.024 -4.716 -11.354 1.00 98.19 174 ILE A N 1
ATOM 1442 C CA . ILE A 1 174 ? -7.023 -4.437 -12.793 1.00 98.19 174 ILE A CA 1
ATOM 1443 C C . ILE A 1 174 ? -6.753 -2.950 -13.055 1.00 98.19 174 ILE A C 1
ATOM 1445 O O . ILE A 1 174 ? -5.867 -2.632 -13.844 1.00 98.19 174 ILE A O 1
ATOM 1449 N N . LEU A 1 175 ? -7.447 -2.032 -12.371 1.00 98.19 175 LEU A N 1
ATOM 1450 C CA . LEU A 1 175 ? -7.236 -0.587 -12.542 1.00 98.19 175 LEU A CA 1
ATOM 1451 C C . LEU A 1 175 ? -5.803 -0.169 -12.188 1.00 98.19 175 LEU A C 1
ATOM 1453 O O . LEU A 1 175 ? -5.171 0.561 -12.948 1.00 98.19 175 LEU A O 1
ATOM 1457 N N . ASN A 1 176 ? -5.271 -0.656 -11.065 1.00 98.44 176 ASN A N 1
ATOM 1458 C CA . ASN A 1 176 ? -3.899 -0.391 -10.640 1.00 98.44 176 ASN A CA 1
ATOM 1459 C C . ASN A 1 176 ? -2.888 -0.985 -11.630 1.00 98.44 176 ASN A C 1
ATOM 1461 O O . ASN A 1 176 ? -1.930 -0.310 -11.991 1.00 98.44 176 ASN A O 1
ATOM 1465 N N . GLY A 1 177 ? -3.103 -2.219 -12.093 1.00 98.06 177 GLY A N 1
ATOM 1466 C CA . GLY A 1 177 ? -2.242 -2.878 -13.073 1.00 98.06 177 GLY A CA 1
ATOM 1467 C C . GLY A 1 177 ? -2.209 -2.130 -14.404 1.00 98.06 177 GLY A C 1
ATOM 1468 O O . GLY A 1 177 ? -1.130 -1.823 -14.901 1.00 98.06 177 GLY A O 1
ATOM 1469 N N . LEU A 1 178 ? -3.372 -1.751 -14.942 1.00 97.94 178 LEU A N 1
ATOM 1470 C CA . LEU A 1 178 ? -3.470 -0.950 -16.167 1.00 97.94 178 LEU A CA 1
ATOM 1471 C C . LEU A 1 178 ? -2.823 0.428 -16.000 1.00 97.94 178 LEU A C 1
ATOM 1473 O O . LEU A 1 178 ? -2.083 0.864 -16.879 1.00 97.94 178 LEU A O 1
ATOM 1477 N N . PHE A 1 179 ? -3.052 1.094 -14.863 1.00 98.19 179 PHE A N 1
ATOM 1478 C CA . PHE A 1 179 ? -2.417 2.375 -14.559 1.00 98.19 179 PHE A CA 1
ATOM 1479 C C . PHE A 1 179 ? -0.890 2.257 -14.572 1.00 98.19 179 PHE A C 1
ATOM 1481 O O . PHE A 1 179 ? -0.219 3.022 -15.260 1.00 98.19 179 PHE A O 1
ATOM 1488 N N . VAL A 1 180 ? -0.340 1.278 -13.846 1.00 97.94 180 VAL A N 1
ATOM 1489 C CA . VAL A 1 180 ? 1.107 1.043 -13.782 1.00 97.94 180 VAL A CA 1
ATOM 1490 C C . VAL A 1 180 ? 1.657 0.673 -15.157 1.00 97.94 180 VAL A C 1
ATOM 1492 O O . VAL A 1 180 ? 2.684 1.218 -15.550 1.00 97.94 180 VAL A O 1
ATOM 1495 N N . TYR A 1 181 ? 0.978 -0.206 -15.899 1.00 97.31 181 TYR A N 1
ATOM 1496 C CA . TYR A 1 181 ? 1.397 -0.623 -17.235 1.00 97.31 181 TYR A CA 1
ATOM 1497 C C . TYR A 1 181 ? 1.539 0.580 -18.170 1.00 97.31 181 TYR A C 1
ATOM 1499 O O . TYR A 1 181 ? 2.625 0.821 -18.691 1.00 97.31 181 TYR A O 1
ATOM 1507 N N . PHE A 1 182 ? 0.484 1.387 -18.326 1.00 96.31 182 PHE A N 1
ATOM 1508 C CA . PHE A 1 182 ? 0.520 2.548 -19.220 1.00 96.31 182 PHE A CA 1
ATOM 1509 C C . PHE A 1 182 ? 1.491 3.630 -18.750 1.00 96.31 182 PHE A C 1
ATOM 1511 O O . PHE A 1 182 ? 2.090 4.315 -19.580 1.00 96.31 182 PHE A O 1
ATOM 1518 N N . LEU A 1 183 ? 1.674 3.776 -17.436 1.00 95.12 183 LEU A N 1
ATOM 1519 C CA . LEU A 1 183 ? 2.634 4.717 -16.873 1.00 95.12 183 LEU A CA 1
ATOM 1520 C C . LEU A 1 183 ? 4.085 4.300 -17.162 1.00 95.12 183 LEU A C 1
ATOM 1522 O O . LEU A 1 183 ? 4.903 5.153 -17.500 1.00 95.12 183 LEU A O 1
ATOM 1526 N N . VAL A 1 184 ? 4.402 3.006 -17.055 1.00 94.31 184 VAL A N 1
ATOM 1527 C CA . VAL A 1 184 ? 5.749 2.464 -17.302 1.00 94.31 184 VAL A CA 1
ATOM 1528 C C . VAL A 1 184 ? 6.055 2.369 -18.799 1.00 94.31 184 VAL A C 1
ATOM 1530 O O . VAL A 1 184 ? 7.144 2.756 -19.216 1.00 94.31 184 VAL A O 1
ATOM 1533 N N . GLU A 1 185 ? 5.098 1.911 -19.609 1.00 92.44 185 GLU A N 1
ATOM 1534 C CA . GLU A 1 185 ? 5.230 1.802 -21.071 1.00 92.44 185 GLU A CA 1
ATOM 1535 C C . GLU A 1 185 ? 5.248 3.181 -21.753 1.00 92.44 185 GLU A C 1
ATOM 1537 O O . GLU A 1 185 ? 5.794 3.344 -22.841 1.00 92.44 185 GLU A O 1
ATOM 1542 N N . ARG A 1 186 ? 4.677 4.203 -21.097 1.00 87.50 186 ARG A N 1
ATOM 1543 C CA . ARG A 1 186 ? 4.561 5.587 -21.591 1.00 87.50 186 ARG A CA 1
ATOM 1544 C C . ARG A 1 186 ? 3.817 5.704 -22.922 1.00 87.50 186 ARG A C 1
ATOM 1546 O O . ARG A 1 186 ? 4.108 6.590 -23.720 1.00 87.50 186 ARG A O 1
ATOM 1553 N N . THR A 1 187 ? 2.828 4.839 -23.143 1.00 81.38 187 THR A N 1
ATOM 1554 C CA . THR A 1 187 ? 2.080 4.750 -24.406 1.00 81.38 187 THR A CA 1
ATOM 1555 C C . THR A 1 187 ? 1.437 6.082 -24.811 1.00 81.38 187 THR A C 1
ATOM 1557 O O . THR A 1 187 ? 1.698 6.596 -25.892 1.00 81.38 187 THR A O 1
ATOM 1560 N N . SER A 1 188 ? 0.567 6.644 -23.965 1.00 89.38 188 SER A N 1
ATOM 1561 C CA . SER A 1 188 ? -0.060 7.953 -24.185 1.00 89.38 188 SER A CA 1
ATOM 1562 C C . SER A 1 188 ? -0.697 8.470 -22.899 1.00 89.38 188 SER A C 1
ATOM 1564 O O . SER A 1 188 ? -1.294 7.708 -22.133 1.00 89.38 188 SER A O 1
ATOM 1566 N N . VAL A 1 189 ? -0.637 9.789 -22.700 1.00 90.94 189 VAL A N 1
ATOM 1567 C CA . VAL A 1 189 ? -1.290 10.485 -21.579 1.00 90.94 189 VAL A CA 1
ATOM 1568 C C . VAL A 1 189 ? -2.808 10.269 -21.593 1.00 90.94 189 VAL A C 1
ATOM 1570 O O . VAL A 1 189 ? -3.427 10.250 -20.533 1.00 90.94 189 VAL A O 1
ATOM 1573 N N . LEU A 1 190 ? -3.407 10.026 -22.765 1.00 93.62 190 LEU A N 1
ATOM 1574 C CA . LEU A 1 190 ? -4.841 9.749 -22.893 1.00 93.62 190 LEU A CA 1
ATOM 1575 C C . LEU A 1 190 ? -5.251 8.452 -22.187 1.00 93.62 190 LEU A C 1
ATOM 1577 O O . LEU A 1 190 ? -6.258 8.440 -21.484 1.00 93.62 190 LEU A O 1
ATOM 1581 N N . PHE A 1 191 ? -4.464 7.378 -22.318 1.00 94.25 191 PHE A N 1
ATOM 1582 C CA . PHE A 1 191 ? -4.765 6.110 -21.645 1.00 94.25 191 PHE A CA 1
ATOM 1583 C C . PHE A 1 191 ? -4.627 6.240 -20.130 1.00 94.25 191 PHE A C 1
ATOM 1585 O O . PHE A 1 191 ? -5.503 5.794 -19.392 1.00 94.25 191 PHE A O 1
ATOM 1592 N N . ILE A 1 192 ? -3.577 6.921 -19.664 1.00 94.81 192 ILE A N 1
ATOM 1593 C CA . ILE A 1 192 ? -3.380 7.202 -18.236 1.00 94.81 192 ILE A CA 1
ATOM 1594 C C . ILE A 1 192 ? -4.556 8.032 -17.701 1.00 94.81 192 ILE A C 1
ATOM 1596 O O . ILE A 1 192 ? -5.156 7.663 -16.694 1.00 94.81 192 ILE A O 1
ATOM 1600 N N . GLY A 1 193 ? -4.934 9.105 -18.402 1.00 95.75 193 GLY A N 1
ATOM 1601 C CA . GLY A 1 193 ? -6.075 9.950 -18.047 1.00 95.75 193 GLY A CA 1
ATOM 1602 C C . GLY A 1 193 ? -7.399 9.184 -18.016 1.00 95.75 193 GLY A C 1
ATOM 1603 O O . GLY A 1 193 ? -8.182 9.364 -17.087 1.00 95.75 193 GLY A O 1
ATOM 1604 N N . GLY A 1 194 ? -7.618 8.273 -18.969 1.00 97.25 194 GLY A N 1
ATOM 1605 C CA . GLY A 1 194 ? -8.780 7.386 -18.993 1.00 97.25 194 GLY A CA 1
ATOM 1606 C C . GLY A 1 194 ? -8.851 6.469 -17.771 1.00 97.25 194 GLY A C 1
ATOM 1607 O O . GLY A 1 194 ? -9.899 6.375 -17.136 1.00 97.25 194 GLY A O 1
ATOM 1608 N N . ILE A 1 195 ? -7.735 5.847 -17.376 1.00 97.44 195 ILE A N 1
ATOM 1609 C CA . ILE A 1 195 ? -7.695 5.010 -16.166 1.00 97.44 195 ILE A CA 1
ATOM 1610 C C . ILE A 1 195 ? -7.905 5.844 -14.897 1.00 97.44 195 ILE A C 1
ATOM 1612 O O . ILE A 1 195 ? -8.658 5.428 -14.017 1.00 97.44 195 ILE A O 1
ATOM 1616 N N . VAL A 1 196 ? -7.307 7.035 -14.804 1.00 97.25 196 VAL A N 1
ATOM 1617 C CA . VAL A 1 196 ? -7.529 7.952 -13.672 1.00 97.25 196 VAL A CA 1
ATOM 1618 C C . VAL A 1 196 ? -9.000 8.362 -13.585 1.00 97.25 196 VAL A C 1
ATOM 1620 O O . VAL A 1 196 ? -9.566 8.361 -12.494 1.00 97.25 196 VAL A O 1
ATOM 1623 N N . LEU A 1 197 ? -9.650 8.643 -14.717 1.00 97.81 197 LEU A N 1
ATOM 1624 C CA . LEU A 1 197 ? -11.083 8.929 -14.752 1.00 97.81 197 LEU A CA 1
ATOM 1625 C C . LEU A 1 197 ? -11.899 7.742 -14.224 1.00 97.81 197 LEU A C 1
ATOM 1627 O O . LEU A 1 197 ? -12.761 7.936 -13.371 1.00 97.81 197 LEU A O 1
ATOM 1631 N N . LEU A 1 198 ? -11.600 6.515 -14.661 1.00 98.12 198 LEU A N 1
ATOM 1632 C CA . LEU A 1 198 ? -12.263 5.311 -14.148 1.00 98.12 198 LEU A CA 1
ATOM 1633 C C . LEU A 1 198 ? -12.050 5.129 -12.639 1.00 98.12 198 LEU A C 1
ATOM 1635 O O . LEU A 1 198 ? -12.996 4.792 -11.932 1.00 98.12 198 LEU A O 1
ATOM 1639 N N . MET A 1 199 ? -10.847 5.401 -12.124 1.00 97.94 199 MET A N 1
ATOM 1640 C CA . MET A 1 199 ? -10.564 5.380 -10.684 1.00 97.94 199 MET A CA 1
ATOM 1641 C C . MET A 1 199 ? -11.402 6.416 -9.917 1.00 97.94 199 MET A C 1
ATOM 1643 O O . MET A 1 199 ? -11.954 6.112 -8.857 1.00 97.94 199 MET A O 1
ATOM 1647 N N . VAL A 1 200 ? -11.537 7.637 -10.442 1.00 97.69 200 VAL A N 1
ATOM 1648 C CA . VAL A 1 200 ? -12.362 8.691 -9.827 1.00 97.69 200 VAL A CA 1
ATOM 1649 C C . VAL A 1 200 ? -13.842 8.308 -9.840 1.00 97.69 200 VAL A C 1
ATOM 1651 O O . VAL A 1 200 ? -14.503 8.403 -8.808 1.00 97.69 200 VAL A O 1
ATOM 1654 N N . LEU A 1 201 ? -14.353 7.821 -10.974 1.00 97.75 201 LEU A N 1
ATOM 1655 C CA . LEU A 1 201 ? -15.736 7.356 -11.096 1.00 97.75 201 LEU A CA 1
ATOM 1656 C C . LEU A 1 201 ? -16.020 6.192 -10.144 1.00 97.75 201 LEU A C 1
ATOM 1658 O O . LEU A 1 201 ? -17.043 6.191 -9.464 1.00 97.75 201 LEU A O 1
ATOM 16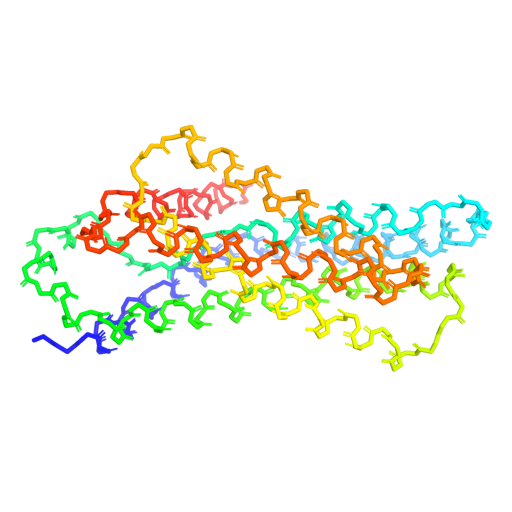62 N N . TYR A 1 202 ? -15.097 5.237 -10.038 1.00 97.12 202 TYR A N 1
ATOM 1663 C CA . TYR A 1 202 ? -15.226 4.111 -9.120 1.00 97.12 202 TYR A CA 1
ATOM 1664 C C . TYR A 1 202 ? -15.297 4.562 -7.656 1.00 97.12 202 TYR A C 1
ATOM 1666 O O . TYR A 1 202 ? -16.164 4.106 -6.911 1.00 97.12 202 TYR A O 1
ATOM 1674 N N . LEU A 1 203 ? -14.442 5.508 -7.250 1.00 96.31 203 LEU A N 1
ATOM 1675 C CA . LEU A 1 203 ? -14.501 6.093 -5.910 1.00 96.31 203 LEU A CA 1
ATOM 1676 C C . LEU A 1 203 ? -15.831 6.819 -5.666 1.00 96.31 203 LEU A C 1
ATOM 1678 O O . LEU A 1 203 ? -16.413 6.662 -4.596 1.00 96.31 203 LEU A O 1
ATOM 1682 N N . ALA A 1 204 ? -16.335 7.573 -6.647 1.00 96.69 204 ALA A N 1
ATOM 1683 C CA . ALA A 1 204 ? -17.618 8.264 -6.537 1.00 96.69 204 ALA A CA 1
ATOM 1684 C C . ALA A 1 204 ? -18.791 7.282 -6.366 1.00 96.69 204 ALA A C 1
ATOM 1686 O O . ALA A 1 204 ? -19.660 7.505 -5.523 1.00 96.69 204 ALA A O 1
ATOM 1687 N N . ILE A 1 205 ? -18.789 6.170 -7.111 1.00 95.00 205 ILE A N 1
ATOM 1688 C CA . ILE A 1 205 ? -19.776 5.091 -6.966 1.00 95.00 205 ILE A CA 1
ATOM 1689 C C . ILE A 1 205 ? -19.703 4.493 -5.559 1.00 95.00 205 ILE A C 1
ATOM 1691 O O . ILE A 1 205 ? -20.729 4.396 -4.887 1.00 95.00 205 ILE A O 1
ATOM 1695 N N . MET A 1 206 ? -18.503 4.145 -5.084 1.00 93.69 206 MET A N 1
ATOM 1696 C CA . MET A 1 206 ? -18.322 3.579 -3.744 1.00 93.69 206 MET A CA 1
ATOM 1697 C C . MET A 1 206 ? -18.791 4.532 -2.647 1.00 93.69 206 MET A C 1
ATOM 1699 O O . MET A 1 206 ? -19.551 4.127 -1.769 1.00 93.69 206 MET A O 1
ATOM 1703 N N . HIS A 1 207 ? -18.427 5.810 -2.740 1.00 93.81 207 HIS A N 1
ATOM 1704 C CA . HIS A 1 207 ? -18.869 6.827 -1.793 1.00 93.81 207 HIS A CA 1
ATOM 1705 C C . HIS A 1 207 ? -20.402 6.951 -1.763 1.00 93.81 207 HIS A C 1
ATOM 1707 O O . HIS A 1 207 ? -21.014 7.002 -0.696 1.00 93.81 207 HIS A O 1
ATOM 1713 N N . GLN A 1 208 ? -21.053 6.919 -2.930 1.00 92.81 208 GLN A N 1
ATOM 1714 C CA . GLN A 1 208 ? -22.512 6.958 -3.023 1.00 92.81 208 GLN A CA 1
ATOM 1715 C C . GLN A 1 208 ? -23.171 5.707 -2.419 1.00 92.81 208 GLN A C 1
ATOM 1717 O O . GLN A 1 208 ? -24.215 5.816 -1.779 1.00 92.81 208 GLN A O 1
ATOM 1722 N N . MET A 1 209 ? -22.564 4.526 -2.580 1.00 89.94 209 MET A N 1
ATOM 1723 C CA . MET A 1 209 ? -23.060 3.268 -2.004 1.00 89.94 209 MET A CA 1
ATOM 1724 C C . MET A 1 209 ? -22.948 3.207 -0.476 1.00 89.94 209 MET A C 1
ATOM 1726 O O . MET A 1 209 ? -23.656 2.415 0.156 1.00 89.94 209 MET A O 1
ATOM 1730 N N . VAL A 1 210 ? -22.034 3.980 0.105 1.00 91.69 210 VAL A N 1
ATOM 1731 C CA . VAL A 1 210 ? -21.711 3.976 1.538 1.00 91.69 210 VAL A CA 1
ATOM 1732 C C . VAL A 1 210 ? -22.383 5.127 2.282 1.00 91.69 210 VAL A C 1
ATOM 1734 O O . VAL A 1 210 ? -22.621 5.030 3.485 1.00 91.69 210 VAL A O 1
ATOM 1737 N N . LYS A 1 211 ? -22.757 6.198 1.579 1.00 89.94 211 LYS A N 1
ATOM 1738 C CA . LYS A 1 211 ? -23.401 7.376 2.159 1.00 89.94 211 LYS A CA 1
ATOM 1739 C C . LYS A 1 211 ? -24.584 7.002 3.065 1.00 89.94 211 LYS A C 1
ATOM 1741 O O . LYS A 1 211 ? -25.566 6.415 2.622 1.00 89.94 211 LYS A O 1
ATOM 1746 N N . GLY A 1 212 ? -24.488 7.386 4.338 1.00 84.81 212 GLY A N 1
ATOM 1747 C CA . GLY A 1 212 ? -25.527 7.152 5.346 1.00 84.81 212 GLY A CA 1
ATOM 1748 C C . GLY A 1 212 ? -25.533 5.752 5.971 1.00 84.81 212 GLY A C 1
ATOM 1749 O O . GLY A 1 212 ? -26.374 5.496 6.829 1.00 84.81 212 GLY A O 1
ATOM 1750 N N . LYS A 1 213 ? -24.616 4.854 5.588 1.00 88.44 213 LYS A N 1
ATOM 1751 C CA . LYS A 1 213 ? -24.447 3.559 6.258 1.00 88.44 213 LYS A CA 1
ATOM 1752 C C . LYS A 1 213 ? -23.622 3.712 7.542 1.00 88.44 213 LYS A C 1
ATOM 1754 O O . LYS A 1 213 ? -22.653 4.473 7.541 1.00 88.44 213 LYS A O 1
ATOM 1759 N N . PRO A 1 214 ? -23.977 2.994 8.622 1.00 87.88 214 PRO A N 1
ATOM 1760 C CA . PRO A 1 214 ? -23.169 2.965 9.835 1.00 87.88 214 PRO A CA 1
ATOM 1761 C C . PRO A 1 214 ? -21.859 2.206 9.599 1.00 87.88 214 PRO A C 1
ATOM 1763 O O . PRO A 1 214 ? -21.765 1.368 8.696 1.00 87.88 214 PRO A O 1
ATOM 1766 N N . LEU A 1 215 ? -20.851 2.479 10.426 1.00 89.50 215 LEU A N 1
ATOM 1767 C CA . LEU A 1 215 ? -19.586 1.754 10.385 1.00 89.50 215 LEU A CA 1
ATOM 1768 C C . LEU A 1 215 ? -19.809 0.261 10.669 1.00 89.50 215 LEU A C 1
ATOM 1770 O O . LEU A 1 215 ? -20.462 -0.105 11.647 1.00 89.50 215 LEU A O 1
ATOM 1774 N N . ASN A 1 216 ? -19.224 -0.621 9.857 1.00 91.50 216 ASN A N 1
ATOM 1775 C CA . ASN A 1 216 ? -19.254 -2.051 10.151 1.00 91.50 216 ASN A CA 1
ATOM 1776 C C . ASN A 1 216 ? -18.126 -2.409 11.132 1.00 91.50 216 ASN A C 1
ATOM 1778 O O . ASN A 1 216 ? -17.004 -2.756 10.752 1.00 91.50 216 ASN A O 1
ATOM 1782 N N . TRP A 1 217 ? -18.437 -2.298 12.421 1.00 91.62 217 TRP A N 1
ATOM 1783 C CA . TRP A 1 217 ? -17.512 -2.577 13.515 1.00 91.62 217 TRP A CA 1
ATOM 1784 C C . TRP A 1 217 ? -16.995 -4.013 13.517 1.00 91.62 217 TRP A C 1
ATOM 1786 O O . TRP A 1 217 ? -15.795 -4.226 13.679 1.00 91.62 217 TRP A O 1
ATOM 1796 N N . GLU A 1 218 ? -17.875 -4.990 13.298 1.00 91.00 218 GLU A N 1
ATOM 1797 C CA . GLU A 1 218 ? -17.506 -6.407 13.258 1.00 91.00 218 GLU A CA 1
ATOM 1798 C C . GLU A 1 218 ? -16.492 -6.680 12.148 1.00 91.00 218 GLU A C 1
ATOM 1800 O O . GLU A 1 218 ? -15.475 -7.338 12.378 1.00 91.00 218 GLU A O 1
ATOM 1805 N N . TYR A 1 219 ? -16.712 -6.107 10.961 1.00 90.88 219 TYR A N 1
ATOM 1806 C CA . TYR A 1 219 ? -15.769 -6.214 9.855 1.00 90.88 219 TYR A CA 1
ATOM 1807 C C . TYR A 1 219 ? -14.398 -5.645 10.230 1.00 90.88 219 TYR A C 1
ATOM 1809 O O . TYR A 1 219 ? -13.389 -6.339 10.082 1.00 90.88 219 TYR A O 1
ATOM 1817 N N . LEU A 1 220 ? -14.349 -4.419 10.759 1.00 92.25 220 LEU A N 1
ATOM 1818 C CA . LEU A 1 220 ? -13.092 -3.774 11.142 1.00 92.25 220 LEU A CA 1
ATOM 1819 C C . LEU A 1 220 ? -12.342 -4.549 12.228 1.00 92.25 220 LEU A C 1
ATOM 1821 O O . LEU A 1 220 ? -11.134 -4.745 12.108 1.00 92.25 220 LEU A O 1
ATOM 1825 N N . ILE A 1 221 ? -13.046 -5.016 13.257 1.00 93.56 221 ILE A N 1
ATOM 1826 C CA . ILE A 1 221 ? -12.463 -5.817 14.338 1.00 93.56 221 ILE A CA 1
ATOM 1827 C C . ILE A 1 221 ? -11.940 -7.151 13.785 1.00 93.56 221 ILE A C 1
ATOM 1829 O O . ILE A 1 221 ? -10.823 -7.552 14.112 1.00 93.56 221 ILE A O 1
ATOM 1833 N N . SER A 1 222 ? -12.686 -7.805 12.887 1.00 91.56 222 SER A N 1
ATOM 1834 C CA . SER A 1 222 ? -12.247 -9.056 12.256 1.00 91.56 222 SER A CA 1
ATOM 1835 C C . SER A 1 222 ? -10.978 -8.875 11.413 1.00 91.56 222 SER A C 1
ATOM 1837 O O . SER A 1 222 ? -10.095 -9.733 11.423 1.00 91.56 222 SER A O 1
ATOM 1839 N N . GLU A 1 223 ? -10.842 -7.746 10.710 1.00 91.12 223 GLU A N 1
ATOM 1840 C CA . GLU A 1 223 ? -9.649 -7.414 9.930 1.00 91.12 223 GLU A CA 1
ATOM 1841 C C . GLU A 1 223 ? -8.431 -7.172 10.829 1.00 91.12 223 GLU A C 1
ATOM 1843 O O . GLU A 1 223 ? -7.338 -7.653 10.521 1.00 91.12 223 GLU A O 1
ATOM 1848 N N . GLU A 1 224 ? -8.600 -6.486 11.962 1.00 93.25 224 GLU A N 1
ATOM 1849 C CA . GLU A 1 224 ? -7.532 -6.332 12.958 1.00 93.25 224 GLU A CA 1
ATOM 1850 C C . GLU A 1 224 ? -7.135 -7.678 13.577 1.00 93.25 224 GLU A C 1
ATOM 1852 O O . GLU A 1 224 ? -5.942 -7.971 13.698 1.00 93.25 224 GLU A O 1
ATOM 1857 N N . GLY A 1 225 ? -8.111 -8.539 13.878 1.00 92.25 225 GLY A N 1
ATOM 1858 C CA . GLY A 1 225 ? -7.877 -9.899 14.363 1.00 92.25 225 GLY A CA 1
ATOM 1859 C C . GLY A 1 225 ? -7.038 -10.734 13.392 1.00 92.25 225 GLY A C 1
ATOM 1860 O O . GLY A 1 225 ? -6.059 -11.359 13.803 1.00 92.25 225 GLY A O 1
ATOM 1861 N N . LYS A 1 226 ? -7.341 -10.688 12.085 1.00 91.75 226 LYS A N 1
ATOM 1862 C CA . LYS A 1 226 ? -6.546 -11.372 11.044 1.00 91.75 226 LYS A CA 1
ATOM 1863 C C . LYS A 1 226 ? -5.103 -10.865 10.993 1.00 91.75 226 LYS A C 1
ATOM 1865 O O . LYS A 1 226 ? -4.178 -11.674 10.911 1.00 91.75 226 LYS A O 1
ATOM 1870 N N . LYS A 1 227 ? -4.896 -9.544 11.059 1.00 92.00 227 LYS A N 1
ATOM 1871 C CA . LYS A 1 227 ? -3.551 -8.936 11.057 1.00 92.00 227 LYS A CA 1
ATOM 1872 C C . LYS A 1 227 ? -2.750 -9.355 12.287 1.00 92.00 227 LYS A C 1
ATOM 1874 O O . LYS A 1 227 ? -1.576 -9.697 12.162 1.00 92.00 227 LYS A O 1
ATOM 1879 N N . MET A 1 228 ? -3.385 -9.368 13.458 1.00 90.06 228 MET A N 1
ATOM 1880 C CA . MET A 1 228 ? -2.732 -9.769 14.700 1.00 90.06 228 MET A CA 1
ATOM 1881 C C . MET A 1 228 ? -2.392 -11.264 14.712 1.00 90.06 228 MET A C 1
ATOM 1883 O O . MET A 1 228 ? -1.280 -11.647 15.068 1.00 90.06 228 MET A O 1
ATOM 1887 N N . MET A 1 229 ? -3.304 -12.114 14.236 1.00 92.38 229 MET A N 1
ATOM 1888 C CA . MET A 1 229 ? -3.057 -13.552 14.107 1.00 92.38 229 MET A CA 1
ATOM 1889 C C . MET A 1 229 ? -1.882 -13.848 13.169 1.00 92.38 229 MET A C 1
ATOM 1891 O O . MET A 1 229 ? -1.085 -14.741 13.452 1.00 92.38 229 MET A O 1
ATOM 1895 N N . LEU A 1 230 ? -1.745 -13.092 12.074 1.00 89.38 230 LEU A N 1
ATOM 1896 C CA . LEU A 1 230 ? -0.592 -13.202 11.184 1.00 89.38 230 LEU A CA 1
ATOM 1897 C C . LEU A 1 230 ? 0.712 -12.854 11.914 1.00 89.38 230 LEU A C 1
ATOM 1899 O O . LEU A 1 230 ? 1.675 -13.608 11.802 1.00 89.38 230 LEU A O 1
ATOM 1903 N N . LEU A 1 231 ? 0.737 -11.762 12.689 1.00 88.88 231 LEU A N 1
ATOM 1904 C CA . LEU A 1 231 ? 1.906 -11.379 13.488 1.00 88.88 231 LEU A CA 1
ATOM 1905 C C . LEU A 1 231 ? 2.313 -12.501 14.454 1.00 88.88 231 LEU A C 1
ATOM 1907 O O . LEU A 1 231 ? 3.484 -12.871 14.506 1.00 88.88 231 LEU A O 1
ATOM 1911 N N . TYR A 1 232 ? 1.350 -13.071 15.181 1.00 89.75 232 TYR A N 1
ATOM 1912 C CA . TYR A 1 232 ? 1.613 -14.147 16.140 1.00 89.75 232 TYR A CA 1
ATOM 1913 C C . TYR A 1 232 ? 2.066 -15.434 15.452 1.00 89.75 232 TYR A C 1
ATOM 1915 O O . TYR A 1 232 ? 2.995 -16.083 15.923 1.00 89.75 232 TYR A O 1
ATOM 1923 N N . ARG A 1 233 ? 1.467 -15.784 14.307 1.00 90.44 233 ARG A N 1
ATOM 1924 C CA . ARG A 1 233 ? 1.883 -16.949 13.518 1.00 90.44 233 ARG A CA 1
ATOM 1925 C C . ARG A 1 233 ? 3.321 -16.810 13.033 1.00 90.44 233 ARG A C 1
ATOM 1927 O O . ARG A 1 233 ? 4.077 -17.763 13.159 1.00 90.44 233 ARG A O 1
ATOM 1934 N N . ILE A 1 234 ? 3.691 -15.639 12.510 1.00 88.50 234 ILE A N 1
ATOM 1935 C CA . ILE A 1 234 ? 5.064 -15.361 12.074 1.00 88.50 234 ILE A CA 1
ATOM 1936 C C . ILE A 1 234 ? 6.015 -15.468 13.264 1.00 88.50 234 ILE A C 1
ATOM 1938 O O . ILE A 1 234 ? 7.046 -16.115 13.148 1.00 88.50 234 ILE A O 1
ATOM 1942 N N . ALA A 1 235 ? 5.669 -14.884 14.411 1.00 88.12 235 ALA A N 1
AT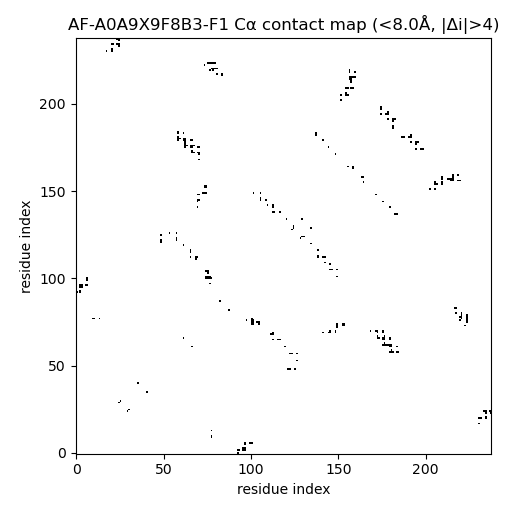OM 1943 C CA . ALA A 1 235 ? 6.522 -14.946 15.591 1.00 88.12 235 ALA A CA 1
ATOM 1944 C C . ALA A 1 235 ? 6.702 -16.371 16.138 1.00 88.12 235 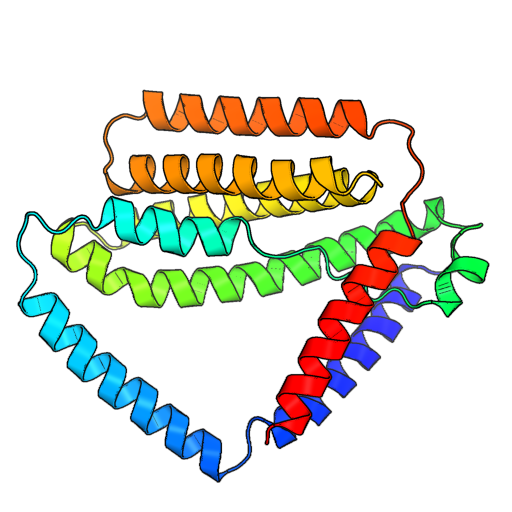ALA A C 1
ATOM 1946 O O . ALA A 1 235 ? 7.781 -16.688 16.609 1.00 88.12 235 ALA A O 1
ATOM 1947 N N . ASN A 1 236 ? 5.679 -17.226 16.047 1.00 88.94 236 ASN A N 1
ATOM 1948 C CA . AS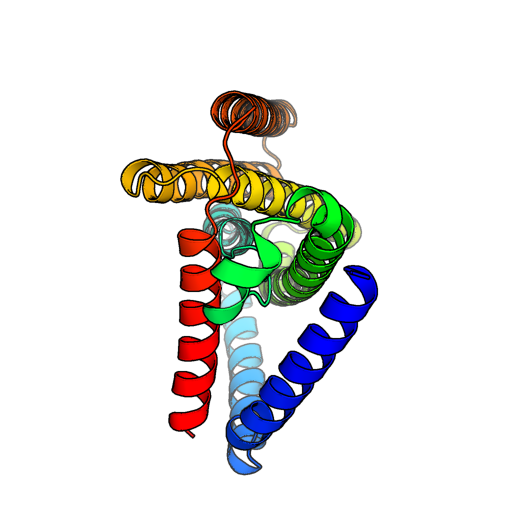N A 1 236 ? 5.732 -18.617 16.509 1.00 88.94 236 ASN A CA 1
ATOM 1949 C C . ASN A 1 236 ? 6.480 -19.568 15.550 1.00 88.94 236 ASN A C 1
ATOM 1951 O O . ASN A 1 236 ? 6.672 -20.735 15.874 1.00 88.94 236 ASN A O 1
ATOM 1955 N N . MET A 1 237 ? 6.850 -19.111 14.348 1.00 85.38 237 MET A N 1
ATOM 1956 C CA . MET A 1 237 ? 7.648 -19.895 13.395 1.00 85.38 237 MET A CA 1
ATOM 1957 C C . MET A 1 237 ? 9.161 -19.831 13.661 1.00 85.38 237 MET A C 1
ATOM 1959 O O . MET A 1 237 ? 9.904 -20.559 13.002 1.00 85.38 237 MET A O 1
ATOM 1963 N N . PHE A 1 238 ? 9.613 -18.957 14.564 1.00 80.00 238 PHE A N 1
ATOM 1964 C CA . PHE A 1 238 ? 11.022 -18.703 14.876 1.00 80.00 238 PHE A CA 1
ATOM 1965 C C . PHE A 1 238 ? 11.317 -18.964 16.351 1.00 80.00 238 PHE A C 1
ATOM 1967 O O . PHE A 1 238 ? 12.468 -19.363 16.634 1.00 80.00 238 PHE A O 1
#

Mean predicted aligned error: 4.33 Å

Nearest PDB structures (foldseek):
  4tql-assembly2_B  TM=1.825E-01  e=3.189E+00  synthetic construct

Solvent-accessible surface area (backbone atoms only — not comparable to full-atom values): 12980 Å² total; per-residue (Å²): 135,63,34,61,58,52,44,55,52,50,50,53,52,50,51,51,50,52,56,57,43,48,48,47,53,58,32,79,67,51,53,55,51,50,53,52,51,52,52,53,47,51,52,54,48,53,55,52,62,72,70,60,57,94,80,59,63,58,35,58,54,48,8,53,57,52,10,49,60,43,52,54,80,70,74,53,70,79,55,49,77,77,42,57,78,71,43,58,88,46,50,84,65,34,55,69,28,52,53,51,22,46,51,54,38,48,55,55,51,49,54,53,51,52,52,54,49,58,70,46,40,64,62,47,41,72,73,67,71,60,61,71,70,64,51,51,54,52,53,52,49,51,53,54,53,32,52,52,40,51,52,49,45,53,47,49,45,44,57,86,56,66,66,59,55,54,51,51,51,53,53,44,29,50,52,39,18,52,42,42,23,40,62,66,64,59,76,47,71,65,60,43,51,51,48,52,49,51,53,52,52,51,46,53,52,46,47,63,76,36,64,92,57,65,80,36,58,69,58,54,28,50,53,39,50,53,54,51,50,50,53,53,53,55,30,74,74,92

InterPro domains:
  IPR010288 Bacterial ABC transporter EcsB [PF05975] (5-238)

Foldseek 3Di:
DQLVVVLVVLVVVVVVVLVVLVCLLPDPVVVVVVVCCVVVVVVVVVVVLVVDDLPPLLLLVCLQQLLCLLLDDAQQQSDAPVCCVVCVVVVVSNPVSSVVSLVVRLVVSLVVLVVSLVVSVSVLCSRVVDDPVLSVVLSVVSSVSSSLSHLLSQLCQLPDDPVVVVVSSVVSSVLSSQLSSCSSVVPDPVSNVVSVVVSVVVSVVSCVVRPPGDGPSVSSNVSNVVVVVVSVVSSVVD

Secondary structure (DSSP, 8-state):
--HHHHHHHHHHHHHHHHHHHHHHHT-HHHHHHHHHHHHHHHHHHHHHHHT--TT--HHHHHHHHHHHHHH---------TTHHHHHGGGGGGGHHHHHHHHHHHHHHHHHHHHHHHHHHHHHHHHHH---HHHHHHHHHHHHHHHHHHHHHHHHHTT---HHHHHHHHHHHHHHHHHHHHHHHHT--HHHHHHHHHHHHHHHHHHHHHHTTPPP-HHHHHHHHHHHHHHHHHHHTT-

Radius of gyration: 20.42 Å; Cα contacts (8 Å, |Δi|>4): 171; chains: 1; bounding b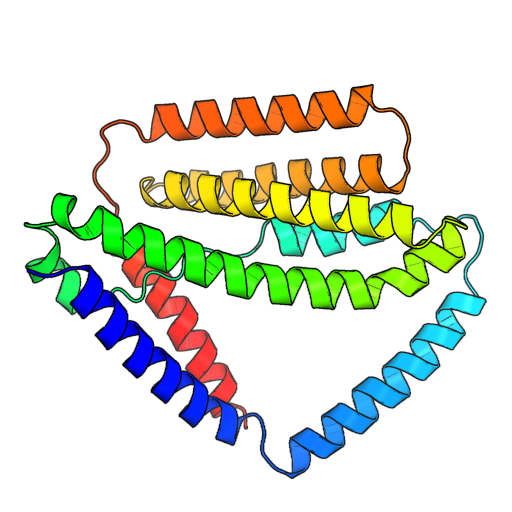ox: 50×32×52 Å

Sequence (238 aa):
MNSTALWKERFRHFLKEVRTYSKYVFNDHLKFIFVFIIGAGAYYYQQWLQTLTTSFPTALVMAVLIGLVLTAGSIQTLLKEADLVYLLPVEEKLKPYFTKAFLFTFMIQLYIIAIVAAALAPLYFQQMKQTGAGYIWIVLAFVIVKAWNLFVAWEKSFLTDQNIQRADWFIRFILNGLFVYFLVERTSVLFIGGIVLLMVLYLAIMHQMVKGKPLNWEYLISEEGKKMMLLYRIANMF

pLDDT: mean 93.02, std 4.6, range [71.31, 98.44]